Protein AF-A0A7S4HWA1-F1 (afdb_monomer_lite)

Structure (mmCIF, N/CA/C/O backbone):
data_AF-A0A7S4HWA1-F1
#
_entry.id   AF-A0A7S4HWA1-F1
#
loop_
_atom_site.group_PDB
_atom_site.id
_atom_site.type_symbol
_atom_site.label_atom_id
_atom_site.label_alt_id
_atom_site.label_comp_id
_atom_site.label_asym_id
_atom_site.label_entity_id
_atom_site.label_seq_id
_atom_site.pdbx_PDB_ins_code
_atom_site.Cartn_x
_atom_site.Cartn_y
_atom_site.Cartn_z
_atom_site.occupancy
_atom_site.B_iso_or_equiv
_atom_site.auth_seq_id
_atom_site.auth_comp_id
_atom_site.auth_asym_id
_atom_site.auth_atom_id
_atom_site.pdbx_PDB_model_num
ATOM 1 N N . ARG A 1 1 ? 15.576 -41.048 -48.461 1.00 45.91 1 ARG A N 1
ATOM 2 C CA . ARG A 1 1 ? 15.029 -41.619 -49.722 1.00 45.91 1 ARG A CA 1
ATOM 3 C C . ARG A 1 1 ? 13.879 -42.561 -49.362 1.00 45.91 1 ARG A C 1
ATOM 5 O O . ARG A 1 1 ? 14.147 -43.466 -48.588 1.00 45.91 1 ARG A O 1
ATOM 12 N N . ARG A 1 2 ? 12.693 -42.387 -49.987 1.00 40.03 2 ARG A N 1
ATOM 13 C CA . ARG A 1 2 ? 11.457 -43.220 -49.899 1.00 40.03 2 ARG A CA 1
ATOM 14 C C . ARG A 1 2 ? 10.678 -43.026 -48.576 1.00 40.03 2 ARG A C 1
ATOM 16 O O . ARG A 1 2 ? 11.294 -43.097 -47.531 1.00 40.03 2 ARG A O 1
ATOM 23 N N . ARG A 1 3 ? 9.365 -42.762 -48.514 1.00 39.94 3 ARG A N 1
ATOM 24 C CA . ARG A 1 3 ? 8.232 -42.876 -49.457 1.00 39.94 3 ARG A CA 1
ATOM 25 C C . ARG A 1 3 ? 7.153 -41.840 -49.103 1.00 39.94 3 ARG A C 1
ATOM 27 O O . ARG A 1 3 ? 6.911 -41.589 -47.929 1.00 39.94 3 ARG A O 1
ATOM 34 N N . ALA A 1 4 ? 6.486 -41.346 -50.140 1.00 41.78 4 ALA A N 1
ATOM 35 C CA . ALA A 1 4 ? 5.204 -40.657 -50.094 1.00 41.78 4 ALA A CA 1
ATOM 36 C C . ALA A 1 4 ? 4.056 -41.607 -49.701 1.00 41.78 4 ALA A C 1
ATOM 38 O O . ALA A 1 4 ? 4.119 -42.807 -49.992 1.00 41.78 4 ALA A O 1
ATOM 39 N N . ARG A 1 5 ? 2.994 -41.048 -49.114 1.00 50.78 5 ARG A N 1
ATOM 40 C CA . ARG A 1 5 ? 1.617 -41.541 -49.241 1.00 50.78 5 ARG A CA 1
ATOM 41 C C . ARG A 1 5 ? 0.689 -40.333 -49.352 1.00 50.78 5 ARG A C 1
ATOM 43 O O . ARG A 1 5 ? 0.431 -39.670 -48.355 1.00 50.78 5 ARG A O 1
ATOM 50 N N . ASP A 1 6 ? 0.232 -40.086 -50.573 1.00 46.09 6 ASP A N 1
ATOM 51 C CA . ASP A 1 6 ? -1.070 -39.481 -50.841 1.00 46.09 6 ASP A CA 1
ATOM 52 C C . ASP A 1 6 ? -2.161 -40.395 -50.289 1.00 46.09 6 ASP A C 1
ATOM 54 O O . ASP A 1 6 ? -2.068 -41.610 -50.476 1.00 46.09 6 ASP A O 1
ATOM 58 N N . TRP A 1 7 ? -3.192 -39.815 -49.678 1.00 46.31 7 TRP A N 1
ATOM 59 C CA . TRP A 1 7 ? -4.566 -40.298 -49.801 1.00 46.31 7 TRP A CA 1
ATOM 60 C C . TRP A 1 7 ? -5.517 -39.104 -49.833 1.00 46.31 7 TRP A C 1
ATOM 62 O O . TRP A 1 7 ? -5.396 -38.149 -49.068 1.00 46.31 7 TRP A O 1
ATOM 72 N N . ASP A 1 8 ? -6.407 -39.199 -50.807 1.00 41.56 8 ASP A N 1
ATOM 73 C CA . ASP A 1 8 ? -7.291 -38.184 -51.345 1.00 41.56 8 ASP A CA 1
ATOM 74 C C . ASP A 1 8 ? -8.625 -38.102 -50.571 1.00 41.56 8 ASP A C 1
ATOM 76 O O . ASP A 1 8 ? -8.923 -38.893 -49.676 1.00 41.56 8 ASP A O 1
ATOM 80 N N . ARG A 1 9 ? -9.403 -37.099 -50.968 1.00 41.38 9 ARG A N 1
ATOM 81 C CA . ARG A 1 9 ? -10.669 -36.540 -50.471 1.00 41.38 9 ARG A CA 1
ATOM 82 C C . ARG A 1 9 ? -11.845 -37.489 -50.179 1.00 41.38 9 ARG A C 1
ATOM 84 O O . ARG A 1 9 ? -12.040 -38.513 -50.820 1.00 41.38 9 ARG A O 1
ATOM 91 N N . GLY A 1 10 ? -12.763 -36.948 -49.365 1.00 35.16 10 GLY A N 1
ATOM 92 C CA . GLY A 1 10 ? -14.207 -37.246 -49.327 1.00 35.16 10 GLY A CA 1
ATOM 93 C C . GLY A 1 10 ? -14.712 -37.194 -47.882 1.00 35.16 10 GLY A C 1
ATOM 94 O O . GLY A 1 10 ? -14.312 -38.017 -47.078 1.00 35.16 10 GLY A O 1
ATOM 95 N N . GLY A 1 11 ? -15.474 -36.202 -47.420 1.00 36.00 11 GLY A N 1
ATOM 96 C CA . GLY A 1 11 ? -16.764 -35.766 -47.951 1.00 36.00 11 GLY A CA 1
ATOM 97 C C . GLY A 1 11 ? -17.859 -36.310 -47.025 1.00 36.00 11 GLY A C 1
ATOM 98 O O . GLY A 1 11 ? -18.220 -37.475 -47.132 1.00 36.00 11 GLY A O 1
ATOM 99 N N . GLY A 1 12 ? -18.357 -35.492 -46.093 1.00 37.12 12 GLY A N 1
ATOM 100 C CA . GLY A 1 12 ? -19.391 -35.913 -45.144 1.00 37.12 12 GLY A CA 1
ATOM 101 C C . GLY A 1 12 ? -19.917 -34.766 -44.286 1.00 37.12 12 GLY A C 1
ATOM 102 O O . GLY A 1 12 ? -19.296 -34.388 -43.299 1.00 37.12 12 GLY A O 1
ATOM 103 N N . SER A 1 13 ? -21.062 -34.221 -44.693 1.00 45.94 13 SER A N 1
ATOM 104 C CA . SER A 1 13 ? -21.873 -33.248 -43.957 1.00 45.94 13 SER A CA 1
ATOM 105 C C . SER A 1 13 ? -22.315 -33.765 -42.586 1.00 45.94 13 SER A C 1
ATOM 107 O O . SER A 1 13 ? -22.951 -34.808 -42.499 1.00 45.94 13 SER A O 1
ATOM 109 N N . ASN A 1 14 ? -22.093 -32.953 -41.555 1.00 42.66 14 ASN A N 1
ATOM 110 C CA . ASN A 1 14 ? -22.901 -32.853 -40.336 1.00 42.66 14 ASN A CA 1
ATOM 111 C C . ASN A 1 14 ? -22.930 -31.345 -40.017 1.00 42.66 14 ASN A C 1
ATOM 113 O O . ASN A 1 14 ? -21.884 -30.713 -39.967 1.00 42.66 14 ASN A O 1
ATOM 117 N N . GLY A 1 15 ? -24.058 -30.649 -39.920 1.00 39.47 15 GLY A N 1
ATOM 118 C CA . GLY A 1 15 ? -25.276 -31.067 -39.244 1.00 39.47 15 GLY A CA 1
ATOM 119 C C . GLY A 1 15 ? -25.244 -30.552 -37.805 1.00 39.47 15 GLY A C 1
ATOM 120 O O . GLY A 1 15 ? -24.959 -31.317 -36.897 1.00 39.47 15 GLY A O 1
ATOM 121 N N . GLY A 1 16 ? -25.537 -29.258 -37.624 1.00 39.38 16 GLY A N 1
ATOM 122 C CA . GLY A 1 16 ? -26.057 -28.697 -36.373 1.00 39.38 16 GLY A CA 1
ATOM 123 C C . GLY A 1 16 ? -25.060 -28.366 -35.258 1.00 39.38 16 GLY A C 1
ATOM 124 O O . GLY A 1 16 ? -24.656 -29.238 -34.499 1.00 39.38 16 GLY A O 1
ATOM 125 N N . ARG A 1 17 ? -24.807 -27.067 -35.063 1.00 38.44 17 ARG A N 1
ATOM 126 C CA . ARG A 1 17 ? -24.997 -26.371 -33.774 1.00 38.44 17 ARG A CA 1
ATOM 127 C C . ARG A 1 17 ? -24.675 -24.888 -33.936 1.00 38.44 17 ARG A C 1
ATOM 129 O O . ARG A 1 17 ? -23.524 -24.495 -34.078 1.00 38.44 17 ARG A O 1
ATOM 136 N N . THR A 1 18 ? -25.722 -24.075 -33.914 1.00 44.94 18 THR A N 1
ATOM 137 C CA . THR A 1 18 ? -25.669 -22.663 -33.546 1.00 44.94 18 THR A CA 1
ATOM 138 C C . THR A 1 18 ? -25.229 -22.578 -32.086 1.00 44.94 18 THR A C 1
ATOM 140 O O . THR A 1 18 ? -26.015 -22.835 -31.179 1.00 44.94 18 THR A O 1
ATOM 143 N N . GLU A 1 19 ? -23.957 -22.267 -31.854 1.00 41.50 19 GLU A N 1
ATOM 144 C CA . GLU A 1 19 ? -23.494 -21.785 -30.555 1.00 41.50 19 GLU A CA 1
ATOM 145 C C . GLU A 1 19 ? -23.401 -20.262 -30.619 1.00 41.50 19 GLU A C 1
ATOM 147 O O . GLU A 1 19 ? -22.387 -19.682 -31.004 1.00 41.50 19 GLU A O 1
ATOM 152 N N . ASP A 1 20 ? -24.499 -19.622 -30.221 1.00 40.72 20 ASP A N 1
ATOM 153 C CA . ASP A 1 20 ? -24.490 -18.257 -29.718 1.00 40.72 20 ASP A CA 1
ATOM 154 C C . ASP A 1 20 ? -23.571 -18.201 -28.491 1.00 40.72 20 ASP A C 1
ATOM 156 O O . ASP A 1 20 ? -23.949 -18.544 -27.370 1.00 40.72 20 ASP A O 1
ATOM 160 N N . ARG A 1 21 ? -22.324 -17.781 -28.696 1.00 45.22 21 ARG A N 1
ATOM 161 C CA . ARG A 1 21 ? -21.417 -17.373 -27.619 1.00 45.22 21 ARG A CA 1
ATOM 162 C C . ARG A 1 21 ? -20.824 -16.015 -27.944 1.00 45.22 21 ARG A C 1
ATOM 164 O O . ARG A 1 21 ? -19.666 -15.874 -28.310 1.00 45.22 21 ARG A O 1
ATOM 171 N N . SER A 1 22 ? -21.653 -14.997 -27.765 1.00 46.00 22 SER A N 1
ATOM 172 C CA . SER A 1 22 ? -21.213 -13.619 -27.538 1.00 46.00 22 SER A CA 1
ATOM 173 C C . SER A 1 22 ? -21.790 -13.123 -26.215 1.00 46.00 22 SER A C 1
ATOM 175 O O . SER A 1 22 ? -22.457 -12.100 -26.142 1.00 46.00 22 SER A O 1
ATOM 177 N N . SER A 1 23 ? -21.526 -13.873 -25.145 1.00 40.41 23 SER A N 1
ATOM 178 C CA . SER A 1 23 ? -21.641 -13.366 -23.780 1.00 40.41 23 SER A CA 1
ATOM 179 C C . SER A 1 23 ? -20.311 -12.713 -23.428 1.00 40.41 23 SER A C 1
ATOM 181 O O . SER A 1 23 ? -19.461 -13.316 -22.776 1.00 40.41 23 SER A O 1
ATOM 183 N N . SER A 1 24 ? -20.098 -11.484 -23.898 1.00 40.78 24 SER A N 1
ATOM 184 C CA . SER A 1 24 ? -19.070 -10.608 -23.343 1.00 40.78 24 SER A CA 1
ATOM 185 C C . SER A 1 24 ? -19.489 -10.260 -21.915 1.00 40.78 24 SER A C 1
ATOM 187 O O . SER A 1 24 ? -20.126 -9.235 -21.672 1.00 40.78 24 SER A O 1
ATOM 189 N N . SER A 1 25 ? -19.188 -11.142 -20.960 1.00 38.00 25 SER A N 1
ATOM 190 C CA . SER A 1 25 ? -19.272 -10.801 -19.548 1.00 38.00 25 SER A CA 1
ATOM 191 C C . SER A 1 25 ? -18.169 -9.784 -19.279 1.00 38.00 25 SER A C 1
ATOM 193 O O . SER A 1 25 ? -17.030 -10.142 -18.972 1.00 38.00 25 SER A O 1
ATOM 195 N N . SER A 1 26 ? -18.491 -8.500 -19.433 1.00 42.81 26 SER A N 1
ATOM 196 C CA . SER A 1 26 ? -17.735 -7.444 -18.780 1.00 42.81 26 SER A CA 1
ATOM 197 C C . SER A 1 26 ? -17.932 -7.654 -17.285 1.00 42.81 26 SER A C 1
ATOM 199 O O . SER A 1 26 ? -18.864 -7.127 -16.674 1.00 42.81 26 SER A O 1
ATOM 201 N N . THR A 1 27 ? -17.097 -8.500 -16.693 1.00 41.72 27 THR A N 1
ATOM 202 C CA . THR A 1 27 ? -16.968 -8.584 -15.249 1.00 41.72 27 THR A CA 1
ATOM 203 C C . THR A 1 27 ? -16.311 -7.276 -14.842 1.00 41.72 27 THR A C 1
ATOM 205 O O . THR A 1 27 ? -15.091 -7.185 -14.729 1.00 41.72 27 THR A O 1
ATOM 208 N N . ALA A 1 28 ? -17.119 -6.219 -14.714 1.00 42.41 28 ALA A N 1
ATOM 209 C CA . ALA A 1 28 ? -16.708 -5.032 -13.992 1.00 42.41 28 ALA A CA 1
ATOM 210 C C . ALA A 1 28 ? -16.131 -5.532 -12.660 1.00 42.41 28 ALA A C 1
ATOM 212 O O . ALA A 1 28 ? -16.730 -6.440 -12.062 1.00 42.41 28 ALA A O 1
ATOM 213 N N . PRO A 1 29 ? -14.953 -5.044 -12.232 1.00 41.19 29 PRO A N 1
ATOM 214 C CA . PRO A 1 29 ? -14.354 -5.498 -10.989 1.00 41.19 29 PRO A CA 1
ATOM 215 C C . PRO A 1 29 ? -15.421 -5.367 -9.910 1.00 41.19 29 PRO A C 1
ATOM 217 O O . PRO A 1 29 ? -16.000 -4.292 -9.739 1.00 41.19 29 PRO A O 1
ATOM 220 N N . ARG A 1 30 ? -15.756 -6.490 -9.263 1.00 43.12 30 ARG A N 1
ATOM 221 C CA . ARG A 1 30 ? -16.685 -6.494 -8.137 1.00 43.12 30 ARG A CA 1
ATOM 222 C C . ARG A 1 30 ? -16.112 -5.510 -7.132 1.00 43.12 30 ARG A C 1
ATOM 224 O O . ARG A 1 30 ? -15.086 -5.791 -6.521 1.00 43.12 30 ARG A O 1
ATOM 231 N N . SER A 1 31 ? -16.733 -4.335 -7.055 1.00 47.12 31 SER A N 1
ATOM 232 C CA . SER A 1 31 ? -16.409 -3.324 -6.064 1.00 47.12 31 SER A CA 1
ATOM 233 C C . SER A 1 31 ? -16.423 -4.024 -4.714 1.00 47.12 31 SER A C 1
ATOM 235 O O . SER A 1 31 ? -17.396 -4.707 -4.391 1.00 47.12 31 SER A O 1
ATOM 237 N N . CYS A 1 32 ? -15.319 -3.948 -3.977 1.00 42.34 32 CYS A N 1
ATOM 238 C CA . CYS A 1 32 ? -15.221 -4.481 -2.628 1.00 42.34 32 CYS A CA 1
ATOM 239 C C . CYS A 1 32 ? -16.106 -3.601 -1.736 1.00 42.34 32 CYS A C 1
ATOM 241 O O . CYS A 1 32 ? -15.619 -2.667 -1.102 1.00 42.34 32 CYS A O 1
ATOM 243 N N . CYS A 1 33 ? -17.422 -3.807 -1.779 1.00 46.66 33 CYS A N 1
ATOM 244 C CA . CYS A 1 33 ? -18.363 -3.036 -0.988 1.00 46.66 33 CYS A CA 1
ATOM 245 C C . CYS A 1 33 ? -18.217 -3.420 0.488 1.00 46.66 33 CYS A C 1
ATOM 247 O O . CYS A 1 33 ? -18.155 -4.596 0.849 1.00 46.66 33 CYS A O 1
ATOM 249 N N . PHE A 1 34 ? -18.145 -2.395 1.333 1.00 54.41 34 PHE A N 1
ATOM 250 C CA . PHE A 1 34 ? -18.083 -2.519 2.780 1.00 54.41 34 PHE A CA 1
ATOM 251 C C . PHE A 1 34 ? -19.329 -3.243 3.301 1.00 54.41 34 PHE A C 1
ATOM 253 O O . PHE A 1 34 ? -20.448 -2.780 3.087 1.00 54.41 34 PHE A O 1
ATOM 260 N N . VAL A 1 35 ? -19.143 -4.326 4.057 1.00 50.88 35 VAL A N 1
ATOM 261 C CA . VAL A 1 35 ? -20.179 -4.812 4.975 1.00 50.88 35 VAL A CA 1
ATOM 262 C C . VAL A 1 35 ? -19.937 -4.095 6.296 1.00 50.88 35 VAL A C 1
ATOM 264 O O . VAL A 1 35 ? -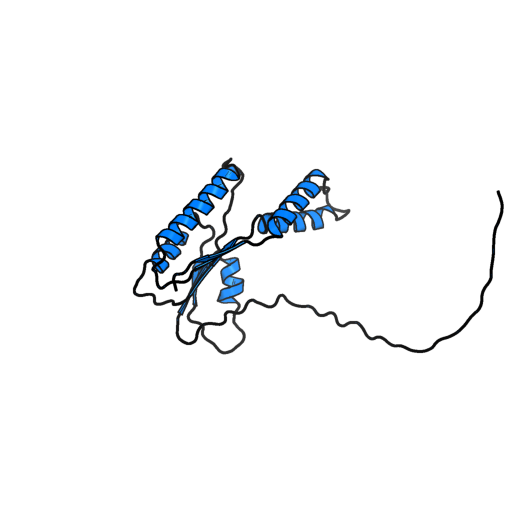19.145 -4.536 7.126 1.00 50.88 35 VAL A O 1
ATOM 267 N N . GLY A 1 36 ? -20.549 -2.920 6.450 1.00 51.00 36 GLY A N 1
ATOM 268 C CA . GLY A 1 36 ? -20.564 -2.227 7.732 1.00 51.00 36 GLY A CA 1
ATOM 269 C C . GLY A 1 36 ? -21.190 -3.140 8.783 1.00 51.00 36 GLY A C 1
ATOM 270 O O . GLY A 1 36 ? -22.265 -3.695 8.567 1.00 51.00 36 GLY A O 1
ATOM 271 N N . ARG A 1 37 ? -20.508 -3.327 9.912 1.00 50.31 37 ARG A N 1
ATOM 272 C CA . ARG A 1 37 ? -21.093 -3.994 11.076 1.00 50.31 37 ARG A CA 1
ATOM 273 C C . ARG A 1 37 ? -22.308 -3.175 11.523 1.00 50.31 37 ARG A C 1
ATOM 275 O O . ARG A 1 37 ? -22.201 -1.953 11.630 1.00 50.31 37 ARG A O 1
ATOM 282 N N . GLU A 1 38 ? -23.445 -3.822 11.773 1.00 53.03 38 GLU A N 1
ATOM 283 C CA . GLU A 1 38 ? -24.635 -3.135 12.285 1.00 53.03 38 GLU A CA 1
ATOM 284 C C . GLU A 1 38 ? -24.276 -2.390 13.586 1.00 53.03 38 GLU A C 1
ATOM 286 O O . GLU A 1 38 ? -23.943 -3.006 14.598 1.00 53.03 38 GLU A O 1
ATOM 291 N N . GLY A 1 39 ? -24.289 -1.051 13.538 1.00 56.94 39 GLY A N 1
ATOM 292 C CA . GLY A 1 39 ? -24.257 -0.190 14.724 1.00 56.94 39 GLY A CA 1
ATOM 293 C C . GLY A 1 39 ? -22.954 0.545 15.069 1.00 56.94 39 GLY A C 1
ATOM 294 O O . GLY A 1 39 ? -22.907 1.143 16.140 1.00 56.94 39 GLY A O 1
ATOM 295 N N . GLY A 1 40 ? -21.911 0.556 14.226 1.00 66.81 40 GLY A N 1
ATOM 296 C CA . GLY A 1 40 ? -20.671 1.296 14.529 1.00 66.81 40 GLY A CA 1
ATOM 297 C C . GLY A 1 40 ? -20.114 2.110 13.360 1.00 66.81 40 GLY A C 1
ATOM 298 O O . GLY A 1 40 ? -20.114 1.641 12.223 1.00 66.81 40 GLY A O 1
ATOM 299 N N . ALA A 1 41 ? -19.580 3.307 13.638 1.00 76.62 41 ALA A N 1
ATOM 300 C CA . ALA A 1 41 ? -18.895 4.103 12.619 1.00 76.62 41 ALA A CA 1
ATOM 301 C C . ALA A 1 41 ? -17.645 3.363 12.106 1.00 76.62 41 ALA A C 1
ATOM 303 O O . ALA A 1 41 ? -17.007 2.596 12.839 1.00 76.62 41 ALA A O 1
ATOM 304 N N . THR A 1 42 ? -17.291 3.592 10.843 1.00 82.19 42 THR A N 1
ATOM 305 C CA . THR A 1 42 ? -16.076 3.042 10.223 1.00 82.19 42 THR A CA 1
ATOM 306 C C . THR A 1 42 ? -15.103 4.179 9.952 1.00 82.19 42 THR A C 1
ATOM 308 O O . THR A 1 42 ? -15.503 5.230 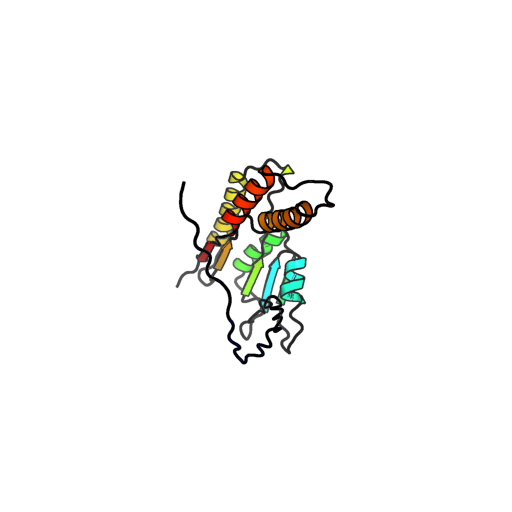9.464 1.00 82.19 42 THR A O 1
ATOM 311 N N . ALA A 1 43 ? -13.829 3.997 10.274 1.00 85.12 43 ALA A N 1
ATOM 312 C CA . ALA A 1 43 ? -12.775 4.926 9.898 1.00 85.12 43 ALA A CA 1
ATOM 313 C C . ALA A 1 43 ? -11.975 4.339 8.729 1.00 85.12 43 ALA A C 1
ATOM 315 O O . ALA A 1 43 ? -11.596 3.171 8.754 1.00 85.12 43 ALA A O 1
ATOM 316 N N . CYS A 1 44 ? -11.710 5.147 7.712 1.00 87.69 44 CYS A N 1
ATOM 317 C CA . CYS A 1 44 ? -10.970 4.767 6.519 1.00 87.69 44 CYS A CA 1
ATOM 318 C C . CYS A 1 44 ? -9.755 5.680 6.379 1.00 87.69 44 CYS A C 1
ATOM 320 O O . CYS A 1 44 ? -9.907 6.899 6.366 1.00 87.69 44 CYS A O 1
ATOM 322 N N . VAL A 1 45 ? -8.559 5.112 6.253 1.00 88.62 45 VAL A N 1
ATOM 323 C CA . VAL A 1 45 ? -7.307 5.871 6.137 1.00 88.62 45 VAL A CA 1
ATOM 324 C C . VAL A 1 45 ? -6.574 5.432 4.878 1.00 88.62 45 VAL A C 1
ATOM 326 O O . VAL A 1 45 ? -6.320 4.247 4.709 1.00 88.62 45 VAL A O 1
ATOM 329 N N . GLY A 1 46 ? -6.219 6.342 3.977 1.00 90.06 46 GLY A N 1
ATOM 330 C CA . GLY A 1 46 ? -5.425 5.961 2.804 1.00 90.06 46 GLY A CA 1
ATOM 331 C C . GLY A 1 46 ? -5.378 7.009 1.699 1.00 90.06 46 GLY A C 1
ATOM 332 O O . GLY A 1 46 ? -5.875 8.118 1.901 1.00 90.06 46 GLY A O 1
ATOM 333 N N . PRO A 1 47 ? -4.785 6.690 0.534 1.00 87.81 47 PRO A N 1
ATOM 334 C CA . PRO A 1 47 ? -4.655 7.628 -0.573 1.00 87.81 47 PRO A CA 1
ATOM 335 C C . PRO A 1 47 ? -6.001 8.175 -1.041 1.00 87.81 47 PRO A C 1
ATOM 337 O O . PRO A 1 47 ? -7.000 7.448 -1.059 1.00 87.81 47 PRO A O 1
ATOM 340 N N . ALA A 1 48 ? -6.020 9.431 -1.486 1.00 87.69 48 ALA A N 1
ATOM 341 C CA . ALA A 1 48 ? -7.257 10.113 -1.871 1.00 87.69 48 ALA A CA 1
ATOM 342 C C . ALA A 1 48 ? -8.052 9.351 -2.949 1.00 87.69 48 ALA A C 1
ATOM 344 O O . ALA A 1 48 ? -9.274 9.226 -2.854 1.00 87.69 48 ALA A O 1
ATOM 345 N N . ASP A 1 49 ? -7.370 8.791 -3.951 1.00 85.50 49 ASP A N 1
ATOM 346 C CA . ASP A 1 49 ? -8.021 8.040 -5.031 1.00 85.50 49 ASP A CA 1
ATOM 347 C C . ASP A 1 49 ? -8.594 6.700 -4.555 1.00 85.50 49 ASP A C 1
ATOM 349 O O . ASP A 1 49 ? -9.667 6.282 -5.002 1.00 85.50 49 ASP A O 1
ATOM 353 N N . TRP A 1 50 ? -7.928 6.051 -3.595 1.00 86.25 50 TRP A N 1
ATOM 354 C CA . TRP A 1 50 ? -8.441 4.840 -2.960 1.00 86.25 50 TRP A CA 1
ATOM 355 C C . TRP A 1 50 ? -9.697 5.153 -2.140 1.00 86.25 50 TRP A C 1
ATOM 357 O O . TRP A 1 50 ? -10.727 4.505 -2.318 1.00 86.25 50 TRP A O 1
ATOM 367 N N . LEU A 1 51 ? -9.664 6.208 -1.319 1.00 86.69 51 LEU A N 1
ATOM 368 C CA . LEU A 1 51 ? -10.830 6.657 -0.555 1.00 86.69 51 LEU A CA 1
ATOM 369 C C . LEU A 1 51 ? -11.998 7.041 -1.471 1.00 86.69 51 LEU A C 1
ATOM 371 O O . LEU A 1 51 ? -13.140 6.674 -1.201 1.00 86.69 51 LEU A O 1
ATOM 375 N N . ARG A 1 52 ? -11.736 7.731 -2.586 1.00 84.69 52 ARG A N 1
ATOM 376 C CA . ARG A 1 52 ? -12.781 8.083 -3.557 1.00 84.69 52 ARG A CA 1
ATOM 377 C C . ARG A 1 52 ? -13.442 6.835 -4.145 1.00 84.69 52 ARG A C 1
ATOM 379 O O . ARG A 1 52 ? -14.663 6.780 -4.238 1.00 84.69 52 ARG A O 1
ATOM 386 N N . THR A 1 53 ? -12.639 5.834 -4.496 1.00 82.38 53 THR A N 1
ATOM 387 C CA . THR A 1 53 ? -13.108 4.586 -5.114 1.00 82.38 53 THR A CA 1
ATOM 388 C C . THR A 1 53 ? -13.902 3.724 -4.136 1.00 82.38 53 THR A C 1
ATOM 390 O O . THR A 1 53 ? -14.961 3.210 -4.485 1.00 82.38 53 THR A O 1
ATOM 393 N N . HIS A 1 54 ? -13.405 3.577 -2.908 1.00 76.69 54 HIS A N 1
ATOM 394 C CA . HIS A 1 54 ? -13.930 2.595 -1.961 1.00 76.69 54 HIS A CA 1
ATOM 395 C C . HIS A 1 54 ? -14.896 3.192 -0.933 1.00 76.69 54 HIS A C 1
ATOM 397 O O . HIS A 1 54 ? -15.834 2.515 -0.527 1.00 76.69 54 HIS A O 1
ATOM 403 N N . VAL A 1 55 ? -14.708 4.450 -0.530 1.00 79.06 55 VAL A N 1
ATOM 404 C CA . VAL A 1 55 ? -15.508 5.101 0.521 1.00 79.06 55 VAL A CA 1
ATOM 405 C C . VAL A 1 55 ? -16.569 6.021 -0.078 1.00 79.06 55 VAL A C 1
ATOM 407 O O . VAL A 1 55 ? -17.739 5.919 0.275 1.00 79.06 55 VAL A O 1
ATOM 410 N N . ALA A 1 56 ? -16.190 6.895 -1.017 1.00 69.12 56 ALA A N 1
ATOM 411 C CA . ALA A 1 56 ? -17.127 7.844 -1.630 1.00 69.12 56 ALA A CA 1
ATOM 412 C C . ALA A 1 56 ? -17.971 7.225 -2.766 1.00 69.12 56 ALA A C 1
ATOM 414 O O . ALA A 1 56 ? -19.053 7.722 -3.069 1.00 69.12 56 ALA A O 1
ATOM 415 N N . GLY A 1 57 ? -17.498 6.134 -3.380 1.00 57.56 57 GLY A N 1
ATOM 416 C CA . GLY A 1 57 ? -18.153 5.441 -4.497 1.00 57.56 57 GLY A CA 1
ATOM 417 C C . GLY A 1 57 ? -19.293 4.486 -4.115 1.00 57.56 57 GLY A C 1
ATOM 418 O O . GLY A 1 57 ? -19.948 3.947 -5.002 1.00 57.56 57 GLY A O 1
ATOM 419 N N . GLY A 1 58 ? -19.575 4.284 -2.821 1.00 53.34 58 GLY A N 1
ATOM 420 C CA . GLY A 1 58 ? -20.628 3.387 -2.310 1.00 53.34 58 GLY A CA 1
ATOM 421 C C . GLY A 1 58 ? -22.073 3.883 -2.495 1.00 53.34 58 GLY A C 1
ATOM 422 O O . GLY A 1 58 ? -22.970 3.467 -1.765 1.00 53.34 58 GLY A O 1
ATOM 423 N N . GLY A 1 59 ? -22.316 4.790 -3.444 1.00 48.06 59 GLY A N 1
ATOM 424 C CA . GLY A 1 59 ? -23.636 5.326 -3.771 1.00 48.06 59 GLY A CA 1
ATOM 425 C C . GLY A 1 59 ? -24.441 4.360 -4.635 1.00 48.06 59 GLY A C 1
ATOM 426 O O . GLY A 1 59 ? -24.509 4.520 -5.849 1.00 48.06 59 GLY A O 1
ATOM 427 N N . GLY A 1 60 ? -25.056 3.355 -4.013 1.00 42.69 60 GLY A N 1
ATOM 428 C CA . GLY A 1 60 ? -25.869 2.376 -4.734 1.00 42.69 60 GLY A CA 1
ATOM 429 C C . GLY A 1 60 ? -26.712 1.478 -3.836 1.00 42.69 60 GLY A C 1
ATOM 430 O O . GLY A 1 60 ? -26.718 0.271 -4.031 1.00 42.69 60 GLY A O 1
ATOM 431 N N . GLY A 1 61 ? -27.399 2.041 -2.838 1.00 39.78 61 GLY A N 1
ATOM 432 C CA . GLY A 1 61 ? -28.400 1.300 -2.062 1.00 39.78 61 GLY A CA 1
ATOM 433 C C . GLY A 1 61 ? -28.468 1.686 -0.588 1.00 39.78 61 GLY A C 1
ATOM 434 O O . GLY A 1 61 ? -27.857 1.038 0.247 1.00 39.78 61 GLY A O 1
ATOM 435 N N . GLY A 1 62 ? -29.248 2.721 -0.270 1.00 37.97 62 GLY A N 1
ATOM 436 C CA . GLY A 1 62 ? -30.042 2.813 0.968 1.00 37.97 62 GLY A CA 1
ATOM 437 C C . GLY A 1 62 ? -29.367 2.849 2.349 1.00 37.97 62 GLY A C 1
ATOM 438 O O . GLY A 1 62 ? -30.087 3.043 3.322 1.00 37.97 62 GLY A O 1
ATOM 439 N N . GLY A 1 63 ? -28.049 2.705 2.485 1.00 45.72 63 GLY A N 1
ATOM 440 C CA . GLY A 1 63 ? -27.365 2.748 3.781 1.00 45.72 63 GLY A CA 1
ATOM 441 C C . GLY A 1 63 ? -26.443 3.955 3.898 1.00 45.72 63 GLY A C 1
ATOM 442 O O . GLY A 1 63 ? -25.390 3.982 3.270 1.00 45.72 63 GLY A O 1
ATOM 443 N N . ARG A 1 64 ? -26.798 4.953 4.721 1.00 49.50 64 ARG A N 1
ATOM 444 C CA . ARG A 1 64 ? -25.826 5.945 5.212 1.00 49.50 64 ARG A CA 1
ATOM 445 C C . ARG A 1 64 ? -24.819 5.199 6.085 1.00 49.50 64 ARG A C 1
ATOM 447 O O . ARG A 1 64 ? -25.081 4.959 7.256 1.00 49.50 64 ARG A O 1
ATOM 454 N N . THR A 1 65 ? -23.693 4.788 5.521 1.00 56.28 65 THR A N 1
ATOM 455 C CA . THR A 1 65 ? -22.549 4.359 6.322 1.00 56.28 65 THR A CA 1
ATOM 456 C C . THR A 1 65 ? -21.899 5.608 6.903 1.00 56.28 65 THR A C 1
ATOM 458 O O . THR A 1 65 ? -21.376 6.424 6.143 1.00 56.28 65 THR A O 1
ATOM 461 N N . ASP A 1 66 ? -21.932 5.765 8.229 1.00 66.06 66 ASP A N 1
ATOM 462 C CA . ASP A 1 66 ? -21.156 6.772 8.965 1.00 66.06 66 ASP A CA 1
ATOM 463 C C . ASP A 1 66 ? -19.662 6.417 8.873 1.00 66.06 66 ASP A C 1
ATOM 465 O O . ASP A 1 66 ? -19.047 5.870 9.794 1.00 66.06 66 ASP A O 1
ATOM 469 N N . ALA A 1 67 ? -19.096 6.645 7.689 1.00 73.88 67 ALA A N 1
ATOM 470 C CA . ALA A 1 67 ? -17.703 6.403 7.376 1.00 73.88 67 ALA A CA 1
ATOM 471 C C . ALA A 1 67 ? -16.924 7.720 7.467 1.00 73.88 67 ALA A C 1
ATOM 473 O O . ALA A 1 67 ? -17.182 8.671 6.728 1.00 73.88 67 ALA A O 1
ATOM 474 N N . HIS A 1 68 ? -15.948 7.773 8.368 1.00 82.88 68 HIS A N 1
ATOM 475 C CA . HIS A 1 68 ? -14.986 8.863 8.458 1.00 82.88 68 HIS A CA 1
ATOM 476 C C . HIS A 1 68 ? -13.776 8.533 7.590 1.00 82.88 68 HIS A C 1
ATOM 478 O O . HIS A 1 68 ? -13.163 7.487 7.770 1.00 82.88 68 HIS A O 1
ATOM 484 N N . ALA A 1 69 ? -13.410 9.416 6.666 1.00 86.31 69 ALA A N 1
ATOM 485 C CA . ALA A 1 69 ? -12.257 9.228 5.793 1.00 86.31 69 ALA A CA 1
ATOM 486 C C . ALA A 1 69 ? -11.130 10.201 6.161 1.00 86.31 69 ALA A C 1
ATOM 488 O O . ALA A 1 69 ? -11.377 11.392 6.347 1.00 86.31 69 ALA A O 1
ATOM 489 N N . LEU A 1 70 ? -9.899 9.700 6.226 1.00 87.75 70 LEU A N 1
ATOM 490 C CA . LEU A 1 70 ? -8.687 10.487 6.414 1.00 87.75 70 LEU A CA 1
ATOM 491 C C . LEU A 1 70 ? -7.689 10.164 5.303 1.00 87.75 70 LEU A C 1
ATOM 493 O O . LEU A 1 70 ? -7.233 9.028 5.166 1.00 87.75 70 LEU A O 1
ATOM 497 N N . THR A 1 71 ? -7.320 11.177 4.526 1.00 88.44 71 THR A N 1
ATOM 498 C CA . THR A 1 71 ? -6.311 11.015 3.481 1.00 88.44 71 THR A CA 1
ATOM 499 C C . THR A 1 71 ? -4.938 10.769 4.101 1.00 88.44 71 THR A C 1
ATOM 501 O O . THR A 1 71 ? -4.474 11.547 4.931 1.00 88.44 71 THR A O 1
ATOM 504 N N . CYS A 1 72 ? -4.286 9.691 3.680 1.00 87.44 72 CYS A N 1
ATOM 505 C CA . CYS A 1 72 ? -2.946 9.297 4.097 1.00 87.44 72 CYS A CA 1
ATOM 506 C C . CYS A 1 72 ? -2.230 8.665 2.901 1.00 87.44 72 CYS A C 1
ATOM 508 O O . CYS A 1 72 ? -2.513 7.533 2.511 1.00 87.44 72 CYS A O 1
ATOM 510 N N . GLU A 1 73 ? -1.326 9.416 2.279 1.00 85.12 73 GLU A N 1
ATOM 511 C CA . GLU A 1 73 ? -0.646 8.971 1.057 1.00 85.12 73 GLU A CA 1
ATOM 512 C C . GLU A 1 73 ? 0.463 7.952 1.339 1.00 85.12 73 GLU A C 1
ATOM 514 O O . GLU A 1 73 ? 0.764 7.106 0.493 1.00 85.12 73 GLU A O 1
ATOM 519 N N . SER A 1 74 ? 1.064 8.011 2.528 1.00 81.00 74 SER A N 1
ATOM 520 C CA . SER A 1 74 ? 2.167 7.143 2.934 1.00 81.00 74 SER A CA 1
ATOM 521 C C . SER A 1 74 ? 2.128 6.853 4.428 1.00 81.00 74 SER A C 1
ATOM 523 O O . SER A 1 74 ? 1.737 7.719 5.211 1.00 81.00 74 SER A O 1
ATOM 525 N N . ILE A 1 75 ? 2.611 5.674 4.836 1.00 77.75 75 ILE A N 1
ATOM 526 C CA . ILE A 1 75 ? 2.824 5.341 6.259 1.00 77.75 75 ILE A CA 1
ATOM 527 C C . ILE A 1 75 ? 3.788 6.312 6.960 1.00 77.75 75 ILE A C 1
ATOM 529 O O . ILE A 1 75 ? 3.782 6.421 8.176 1.00 77.75 75 ILE A O 1
ATOM 533 N N . GLN A 1 76 ? 4.608 7.029 6.188 1.00 74.06 76 GLN A N 1
ATOM 534 C CA . GLN A 1 76 ? 5.545 8.035 6.693 1.00 74.06 76 GLN A CA 1
ATOM 535 C C . GLN A 1 76 ? 4.905 9.416 6.872 1.00 74.06 76 GLN A C 1
ATOM 537 O O . GLN A 1 76 ? 5.558 10.327 7.366 1.00 74.06 76 GLN A O 1
ATOM 542 N N . SER A 1 77 ? 3.663 9.605 6.422 1.00 76.94 77 SER A N 1
ATOM 543 C CA . SER A 1 77 ? 2.975 10.880 6.611 1.00 76.94 77 SER A CA 1
ATOM 544 C C . SER A 1 77 ? 2.534 11.042 8.063 1.00 76.94 77 SER A C 1
ATOM 546 O O . SER A 1 77 ? 2.158 10.064 8.709 1.00 76.94 77 SER A O 1
ATOM 548 N N . ASP A 1 78 ? 2.477 12.282 8.550 1.00 76.06 78 ASP A N 1
ATOM 549 C CA . ASP A 1 78 ? 1.968 12.592 9.895 1.00 76.06 78 ASP A CA 1
ATOM 550 C C . ASP A 1 78 ? 0.546 12.041 10.121 1.00 76.06 78 ASP A C 1
ATOM 552 O O . ASP A 1 78 ? 0.164 11.676 11.234 1.00 76.06 78 ASP A O 1
ATOM 556 N N . ALA A 1 79 ? -0.232 11.903 9.040 1.00 78.19 79 ALA A N 1
ATOM 557 C CA . ALA A 1 79 ? -1.566 11.312 9.057 1.00 78.19 79 ALA A CA 1
ATOM 558 C C . ALA A 1 79 ? -1.571 9.823 9.451 1.00 78.19 79 ALA A C 1
ATOM 560 O O . ALA A 1 79 ? -2.581 9.335 9.960 1.00 78.19 79 ALA A O 1
ATOM 561 N N . ALA A 1 80 ? -0.462 9.094 9.286 1.00 78.19 80 ALA A N 1
ATOM 562 C CA . ALA A 1 80 ? -0.338 7.715 9.757 1.00 78.19 80 ALA A CA 1
ATOM 563 C C . ALA A 1 80 ? -0.399 7.622 11.291 1.00 78.19 80 ALA A C 1
ATOM 565 O O . ALA A 1 80 ? -0.932 6.648 11.825 1.00 78.19 80 ALA A O 1
ATOM 566 N N . GLY A 1 81 ? 0.018 8.674 12.009 1.00 79.06 81 GLY A N 1
ATOM 567 C CA . GLY A 1 81 ? -0.132 8.773 13.463 1.00 79.06 81 GLY A CA 1
ATOM 568 C C . GLY A 1 81 ? -1.590 8.699 13.932 1.00 79.06 81 GLY A C 1
ATOM 569 O O . GLY A 1 81 ? -1.860 8.264 15.053 1.00 79.06 81 GLY A O 1
ATOM 570 N N . ALA A 1 82 ? -2.557 9.026 13.066 1.00 79.00 82 ALA A N 1
ATOM 571 C CA . ALA A 1 82 ? -3.978 8.883 13.372 1.00 79.00 82 ALA A CA 1
ATOM 572 C C . ALA A 1 82 ? -4.407 7.417 13.558 1.00 79.00 82 ALA A C 1
ATOM 574 O O . ALA A 1 82 ? -5.338 7.148 14.316 1.00 79.00 82 ALA A O 1
ATOM 575 N N . ILE A 1 83 ? -3.716 6.465 12.920 1.00 83.56 83 ILE A N 1
ATOM 576 C CA . ILE A 1 83 ? -3.963 5.026 13.101 1.00 83.56 83 ILE A CA 1
ATOM 577 C C . ILE A 1 83 ? -3.582 4.621 14.519 1.00 83.56 83 ILE A C 1
ATOM 579 O O . ILE A 1 83 ? -4.385 4.014 15.224 1.00 83.56 83 ILE A O 1
ATOM 583 N N . LEU A 1 84 ? -2.391 5.023 14.967 1.00 80.25 84 LEU A N 1
ATOM 584 C CA . LEU A 1 84 ? -1.931 4.777 16.332 1.00 80.25 84 LEU A CA 1
ATOM 585 C C . LEU A 1 84 ? -2.820 5.486 17.357 1.00 80.25 84 LEU A C 1
ATOM 587 O O . LEU A 1 84 ? -3.183 4.893 18.369 1.00 80.25 84 LEU A O 1
ATOM 591 N N . ALA A 1 85 ? -3.232 6.727 17.089 1.00 81.75 85 ALA A N 1
ATOM 592 C CA . ALA A 1 85 ? -4.166 7.450 17.950 1.00 81.75 85 ALA A CA 1
ATOM 593 C C . ALA A 1 85 ? -5.521 6.727 18.065 1.00 81.75 85 ALA A C 1
ATOM 595 O O . ALA A 1 85 ? -6.065 6.603 19.164 1.00 81.75 85 ALA A O 1
ATOM 596 N N . TRP A 1 86 ? -6.042 6.192 16.956 1.00 83.12 86 TRP A N 1
ATOM 597 C CA . TRP A 1 86 ? -7.261 5.385 16.960 1.00 83.12 86 TRP A CA 1
ATOM 598 C C . TRP A 1 86 ? -7.078 4.075 17.733 1.00 83.12 86 TRP A C 1
ATOM 600 O O . TRP A 1 86 ? -7.929 3.728 18.553 1.00 83.12 86 TRP A O 1
ATOM 610 N N . LEU A 1 87 ? -5.955 3.376 17.527 1.00 78.19 87 LEU A N 1
ATOM 611 C CA . LEU A 1 87 ? -5.626 2.135 18.232 1.00 78.19 87 LEU A CA 1
ATOM 612 C C . LEU A 1 87 ? -5.481 2.346 19.742 1.00 78.19 87 LEU A C 1
ATOM 614 O O . LEU A 1 87 ? -5.929 1.498 20.508 1.00 78.19 87 LEU A O 1
ATOM 618 N N . ARG A 1 88 ? -4.912 3.477 20.172 1.00 80.69 88 ARG A N 1
ATOM 619 C CA . ARG A 1 88 ? -4.710 3.819 21.589 1.00 80.69 88 ARG A CA 1
ATOM 620 C C . ARG A 1 88 ? -5.980 4.324 22.278 1.00 80.69 88 ARG A C 1
ATOM 622 O O . ARG A 1 88 ? -6.083 4.230 23.501 1.00 80.69 88 ARG A O 1
ATOM 629 N N . SER A 1 89 ? -6.949 4.859 21.533 1.00 79.94 89 SER A N 1
ATOM 630 C CA . SER A 1 89 ? -8.170 5.395 22.137 1.00 79.94 89 SER A CA 1
ATOM 631 C C . SER A 1 89 ? -9.009 4.284 22.780 1.00 79.94 89 SER A C 1
ATOM 633 O O . SER A 1 89 ? -9.305 3.255 22.166 1.00 79.94 89 SER A O 1
ATOM 635 N N . ARG A 1 90 ? -9.411 4.493 24.039 1.00 70.62 90 ARG A N 1
ATOM 636 C CA . ARG A 1 90 ? -10.354 3.610 24.750 1.00 70.62 90 ARG A CA 1
ATOM 637 C C . ARG A 1 90 ? -11.809 3.911 24.397 1.00 70.62 90 ARG A C 1
ATOM 639 O O . ARG A 1 90 ? -12.630 3.003 24.435 1.00 70.62 90 ARG A O 1
ATOM 646 N N . ASP A 1 91 ? -12.103 5.155 24.027 1.00 71.56 91 ASP A N 1
ATOM 647 C CA . ASP A 1 91 ? -13.432 5.616 23.628 1.00 71.56 91 ASP A CA 1
ATOM 648 C C . ASP A 1 91 ? -13.447 5.853 22.113 1.00 71.56 91 ASP A C 1
ATOM 650 O O . ASP A 1 91 ? -13.224 6.958 21.606 1.00 71.56 91 ASP A O 1
ATOM 654 N N . ARG A 1 92 ? -13.572 4.757 21.358 1.00 72.81 92 ARG A N 1
ATOM 655 C CA . ARG A 1 92 ? -13.560 4.811 19.894 1.00 72.81 92 ARG A CA 1
ATOM 656 C C . ARG A 1 92 ? -14.976 4.961 19.384 1.00 72.81 92 ARG A C 1
ATOM 658 O O . ARG A 1 92 ? -15.782 4.042 19.480 1.00 72.81 92 ARG A O 1
ATOM 665 N N . ARG A 1 93 ? -15.233 6.090 18.725 1.00 69.06 93 ARG A N 1
ATOM 666 C CA . ARG A 1 93 ? -16.471 6.288 17.959 1.00 69.06 93 ARG A CA 1
ATOM 667 C C . ARG A 1 93 ? -16.576 5.322 16.778 1.00 69.06 93 ARG A C 1
ATOM 669 O O . ARG A 1 93 ? -17.670 4.883 16.447 1.00 69.06 93 ARG A O 1
ATOM 676 N N . ALA A 1 94 ? -15.441 4.985 16.159 1.00 70.62 94 ALA A N 1
ATOM 677 C CA . ALA A 1 94 ? -15.377 4.003 15.085 1.00 70.62 94 ALA A CA 1
ATOM 678 C C . ALA A 1 94 ? -14.956 2.627 15.613 1.00 70.62 94 ALA A C 1
ATOM 680 O O . ALA A 1 94 ? -13.956 2.514 16.316 1.00 70.62 94 ALA A O 1
ATOM 681 N N . THR A 1 95 ? -15.702 1.589 15.242 1.00 77.12 95 THR A N 1
ATOM 682 C CA . THR A 1 95 ? -15.471 0.198 15.685 1.00 77.12 95 THR A CA 1
ATOM 683 C C . THR A 1 95 ? -14.595 -0.598 14.721 1.00 77.12 95 THR A C 1
ATOM 685 O O . THR A 1 95 ? -14.040 -1.628 15.096 1.00 77.12 95 THR A O 1
ATOM 688 N N . LEU A 1 96 ? -14.444 -0.097 13.495 1.00 82.25 96 LEU A N 1
ATOM 689 C CA . LEU A 1 96 ? -13.610 -0.654 12.440 1.00 82.25 96 LEU A CA 1
ATOM 690 C C . LEU A 1 96 ? -12.723 0.456 11.877 1.00 82.25 96 LEU A C 1
ATOM 692 O O . LEU A 1 96 ? -13.212 1.546 11.576 1.00 82.25 96 LEU A O 1
ATOM 696 N N . LEU A 1 97 ? -11.438 0.156 11.708 1.00 84.69 97 LEU A N 1
ATOM 697 C CA . LEU A 1 97 ? -10.491 0.987 10.979 1.00 84.69 97 LEU A CA 1
ATOM 698 C C . LEU A 1 97 ? -9.990 0.195 9.773 1.00 84.69 97 LEU A C 1
ATOM 700 O O . LEU A 1 97 ? -9.391 -0.864 9.943 1.00 84.69 97 LEU A O 1
ATOM 704 N N . TRP A 1 98 ? -10.206 0.714 8.569 1.00 86.38 98 TRP A N 1
ATOM 705 C CA . TRP A 1 98 ? -9.605 0.173 7.357 1.00 86.38 98 TRP A CA 1
ATOM 706 C C . TRP A 1 98 ? -8.557 1.147 6.834 1.00 86.38 98 TRP A C 1
ATOM 708 O O . TRP A 1 98 ? -8.872 2.263 6.425 1.00 86.38 98 TRP A O 1
ATOM 718 N N . ALA A 1 99 ? -7.298 0.720 6.859 1.00 86.69 99 ALA A N 1
ATOM 719 C CA . ALA A 1 99 ? -6.190 1.496 6.337 1.00 86.69 99 ALA A CA 1
ATOM 720 C C . ALA A 1 99 ? -5.630 0.873 5.051 1.00 86.69 99 ALA A C 1
ATOM 722 O O . ALA A 1 99 ? -5.385 -0.330 4.995 1.00 86.69 99 ALA A O 1
ATOM 723 N N . ASN A 1 100 ? -5.390 1.700 4.037 1.00 87.88 100 ASN A N 1
ATOM 724 C CA . ASN A 1 100 ? -4.550 1.385 2.889 1.00 87.88 100 ASN A CA 1
ATOM 725 C C . ASN A 1 100 ? -3.364 2.345 2.913 1.00 87.88 100 ASN A C 1
ATOM 727 O O . ASN A 1 100 ? -3.507 3.515 2.575 1.00 87.88 100 ASN A O 1
ATOM 731 N N . LEU A 1 101 ? -2.203 1.862 3.337 1.00 83.81 101 LEU A N 1
ATOM 732 C CA . LEU A 1 101 ? -1.002 2.679 3.445 1.00 83.81 101 LEU A CA 1
ATOM 733 C C . LEU A 1 101 ? -0.036 2.280 2.347 1.00 83.81 101 LEU A C 1
ATOM 735 O O . LEU A 1 101 ? 0.364 1.121 2.253 1.00 83.81 101 LEU A O 1
ATOM 739 N N . SER A 1 102 ? 0.366 3.247 1.525 1.00 80.50 102 SER A N 1
ATOM 740 C CA . SER A 1 102 ? 1.435 2.995 0.569 1.00 80.50 102 SER A CA 1
ATOM 741 C C . SER A 1 102 ? 2.789 3.230 1.224 1.00 80.50 102 SER A C 1
ATOM 743 O O . SER A 1 102 ? 2.985 4.195 1.957 1.00 80.50 102 SER A O 1
ATOM 745 N N . ILE A 1 103 ? 3.728 2.328 0.980 1.00 75.75 103 ILE A N 1
ATOM 746 C CA . ILE A 1 103 ? 5.111 2.500 1.407 1.00 75.75 103 ILE A CA 1
ATOM 747 C C . ILE A 1 103 ? 5.864 2.872 0.143 1.00 75.75 103 ILE A C 1
ATOM 749 O O . ILE A 1 103 ? 6.183 2.013 -0.677 1.00 75.75 103 ILE A O 1
ATOM 753 N N . ARG A 1 104 ? 6.020 4.179 -0.083 1.00 70.44 104 ARG A N 1
ATOM 754 C CA . ARG A 1 104 ? 6.776 4.677 -1.231 1.00 70.44 104 ARG A CA 1
ATOM 755 C C . ARG A 1 104 ? 8.256 4.665 -0.886 1.00 70.44 104 ARG A C 1
ATOM 757 O O . ARG A 1 104 ? 8.662 5.133 0.177 1.00 70.44 104 ARG A O 1
ATOM 764 N N . ILE A 1 105 ? 9.030 4.093 -1.795 1.00 64.81 105 ILE A N 1
ATOM 765 C CA . ILE A 1 105 ? 10.481 4.181 -1.807 1.00 64.81 105 ILE A CA 1
ATOM 766 C C . ILE A 1 105 ? 10.783 5.158 -2.928 1.00 64.81 105 ILE A C 1
ATOM 768 O O . ILE A 1 105 ? 10.807 4.776 -4.097 1.00 64.81 105 ILE A O 1
ATOM 772 N N . ASP A 1 106 ? 10.905 6.436 -2.593 1.00 61.81 106 ASP A N 1
ATOM 773 C CA . ASP A 1 106 ? 11.322 7.412 -3.585 1.00 61.81 106 ASP A CA 1
ATOM 774 C C . ASP A 1 106 ? 12.787 7.105 -3.917 1.00 61.81 106 ASP A C 1
ATOM 776 O O . ASP A 1 106 ? 13.683 7.277 -3.092 1.00 61.81 106 ASP A O 1
ATOM 780 N N . GLY A 1 107 ? 13.033 6.600 -5.130 1.00 53.03 107 GLY A N 1
ATOM 781 C CA . GLY A 1 107 ? 14.371 6.209 -5.599 1.00 53.03 107 GLY A CA 1
ATOM 782 C C . GLY A 1 107 ? 15.384 7.361 -5.638 1.00 53.03 107 GLY A C 1
ATOM 783 O O . GLY A 1 107 ? 16.559 7.135 -5.904 1.00 53.03 107 GLY A O 1
ATOM 784 N N . ASN A 1 108 ? 14.936 8.585 -5.349 1.00 52.31 108 ASN A N 1
ATOM 785 C CA . ASN A 1 108 ? 15.768 9.776 -5.258 1.00 52.31 108 ASN A CA 1
ATOM 786 C C . ASN A 1 108 ? 16.540 9.875 -3.929 1.00 52.31 108 ASN A C 1
ATOM 788 O O . ASN A 1 108 ? 17.568 10.542 -3.886 1.00 52.31 108 ASN A O 1
ATOM 792 N N . ASP A 1 109 ? 16.095 9.184 -2.872 1.00 52.62 109 ASP A N 1
ATOM 793 C CA . ASP A 1 109 ? 16.738 9.247 -1.549 1.00 52.62 109 ASP A CA 1
ATOM 794 C C . ASP A 1 109 ? 17.882 8.232 -1.376 1.00 52.62 109 ASP A C 1
ATOM 796 O O . ASP A 1 109 ? 18.487 8.148 -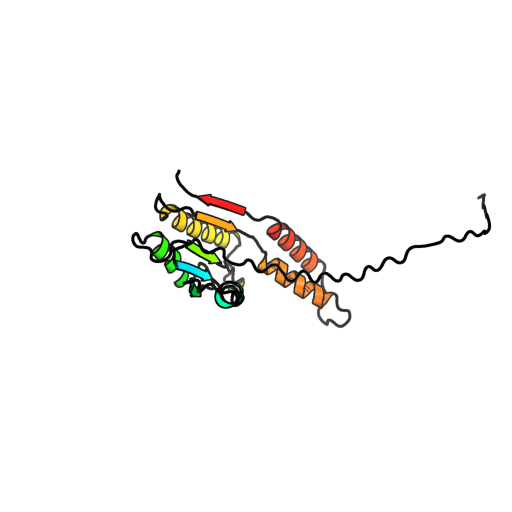0.307 1.00 52.62 109 ASP A O 1
ATOM 800 N N . GLY A 1 110 ? 18.184 7.421 -2.400 1.00 54.50 110 GLY A N 1
ATOM 801 C CA . GLY A 1 110 ? 19.249 6.410 -2.332 1.00 54.50 110 GLY A CA 1
ATOM 802 C C . GLY A 1 110 ? 19.033 5.347 -1.246 1.00 54.50 110 GLY A C 1
ATOM 803 O O . GLY A 1 110 ? 19.960 4.615 -0.897 1.00 54.50 110 GLY A O 1
ATOM 804 N N . LEU A 1 111 ? 17.823 5.260 -0.686 1.00 59.34 111 LEU A N 1
ATOM 805 C CA . LEU A 1 111 ? 17.493 4.284 0.339 1.00 59.34 111 LEU A CA 1
ATOM 806 C C . LEU A 1 111 ? 17.455 2.898 -0.296 1.00 59.34 111 LEU A C 1
ATOM 808 O O . LEU A 1 111 ? 16.636 2.621 -1.173 1.00 59.34 111 LEU A O 1
ATOM 812 N N . SER A 1 112 ? 18.358 2.025 0.154 1.00 69.38 112 SER A N 1
ATOM 813 C CA . SER A 1 112 ? 18.342 0.627 -0.258 1.00 69.38 112 SER A CA 1
ATOM 814 C C . SER A 1 112 ? 17.032 -0.031 0.173 1.00 69.38 112 SER A C 1
ATOM 816 O O . SER A 1 112 ? 16.415 0.354 1.173 1.00 69.38 112 SER A O 1
ATOM 818 N N . ARG A 1 113 ? 16.631 -1.066 -0.568 1.00 70.50 113 ARG A N 1
ATOM 819 C CA . ARG A 1 113 ? 15.499 -1.943 -0.237 1.00 70.50 113 ARG A CA 1
ATOM 820 C C . ARG A 1 113 ? 15.487 -2.331 1.248 1.00 70.50 113 ARG A C 1
ATOM 822 O O . ARG A 1 113 ? 14.452 -2.215 1.895 1.00 70.50 113 ARG A O 1
ATOM 829 N N . ASP A 1 114 ? 16.652 -2.656 1.805 1.00 72.12 114 ASP A N 1
ATOM 830 C CA . ASP A 1 114 ? 16.826 -3.043 3.210 1.00 72.12 114 ASP A CA 1
ATOM 831 C C . ASP A 1 114 ? 16.448 -1.939 4.209 1.00 72.12 114 ASP A C 1
ATOM 833 O O . ASP A 1 114 ? 16.021 -2.213 5.330 1.00 72.12 114 ASP A O 1
ATOM 837 N N . VAL A 1 115 ? 16.638 -0.660 3.861 1.00 75.38 115 VAL A N 1
ATOM 838 C CA . VAL A 1 115 ? 16.198 0.445 4.730 1.00 75.38 115 VAL A CA 1
ATOM 839 C C . VAL A 1 115 ? 14.677 0.534 4.729 1.00 75.38 115 VAL A C 1
ATOM 841 O O . VAL A 1 115 ? 14.065 0.799 5.762 1.00 75.38 115 VAL A O 1
ATOM 844 N N . CYS A 1 116 ? 14.057 0.302 3.579 1.00 70.88 116 CYS A N 1
ATOM 845 C CA . CYS A 1 116 ? 12.611 0.349 3.441 1.00 70.88 116 CYS A CA 1
ATOM 846 C C . CYS A 1 116 ? 11.941 -0.819 4.156 1.00 70.88 116 CYS A C 1
ATOM 848 O O . CYS A 1 116 ? 10.988 -0.581 4.891 1.00 70.88 116 CYS A O 1
ATOM 850 N N . GLU A 1 117 ? 12.477 -2.032 4.021 1.00 75.62 117 GLU A N 1
ATOM 851 C CA . GLU A 1 117 ? 12.025 -3.206 4.776 1.00 75.62 117 GLU A CA 1
ATOM 852 C C . GLU A 1 117 ? 12.099 -2.939 6.286 1.00 75.62 117 GLU A C 1
ATOM 854 O O . GLU A 1 117 ? 11.087 -3.068 6.971 1.00 75.62 117 GLU A O 1
ATOM 859 N N . ARG A 1 118 ? 13.212 -2.381 6.784 1.00 80.81 118 ARG A N 1
ATOM 860 C CA . ARG A 1 118 ? 13.329 -1.968 8.195 1.00 80.81 118 ARG A CA 1
ATOM 861 C C . ARG A 1 118 ? 12.319 -0.902 8.616 1.00 80.81 118 ARG A C 1
ATOM 863 O O . ARG A 1 118 ? 11.836 -0.929 9.744 1.00 80.81 118 ARG A O 1
ATOM 870 N N . LYS A 1 119 ? 11.978 0.050 7.741 1.00 75.12 119 LYS A N 1
ATOM 871 C CA . LYS A 1 119 ? 10.921 1.037 8.029 1.00 75.12 119 LYS A CA 1
ATOM 872 C C . LYS A 1 119 ? 9.548 0.369 8.131 1.00 75.12 119 LYS A C 1
ATOM 874 O O . LYS A 1 119 ? 8.768 0.748 9.001 1.00 75.12 119 LYS A O 1
ATOM 879 N N . VAL A 1 120 ? 9.257 -0.614 7.274 1.00 77.94 120 VAL A N 1
ATOM 880 C CA . VAL A 1 120 ? 8.016 -1.402 7.364 1.00 77.94 120 VAL A CA 1
ATOM 881 C C . VAL A 1 120 ? 7.985 -2.168 8.680 1.00 77.94 120 VAL A C 1
ATOM 883 O O . VAL A 1 120 ? 7.018 -2.046 9.423 1.00 77.94 120 VAL A O 1
ATOM 886 N N . GLU A 1 121 ? 9.0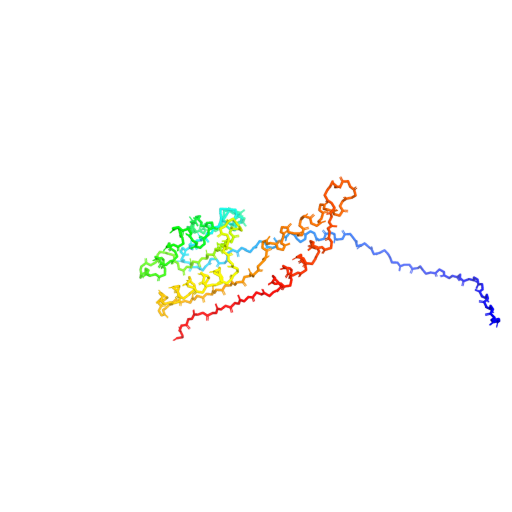52 -2.897 8.998 1.00 83.06 121 GLU A N 1
ATOM 887 C CA . GLU A 1 121 ? 9.184 -3.659 10.242 1.00 83.06 121 GLU A CA 1
ATOM 888 C C . GLU A 1 121 ? 9.042 -2.769 11.475 1.00 83.06 121 GLU A C 1
ATOM 890 O O . GLU A 1 121 ? 8.331 -3.134 12.409 1.00 83.06 121 GLU A O 1
ATOM 895 N N . SER A 1 122 ? 9.649 -1.579 11.463 1.00 83.25 122 SER A N 1
ATOM 896 C CA . SER A 1 122 ? 9.520 -0.595 12.539 1.00 83.25 122 SER A CA 1
ATOM 897 C C . SER A 1 122 ? 8.074 -0.139 12.707 1.00 83.25 122 SER A C 1
ATOM 899 O O . SER A 1 122 ? 7.581 -0.093 13.829 1.00 83.25 122 SER A O 1
ATOM 901 N N . ALA A 1 123 ? 7.381 0.186 11.612 1.00 79.19 123 ALA A N 1
ATOM 902 C CA . ALA A 1 123 ? 5.998 0.646 11.679 1.00 79.19 123 ALA A CA 1
ATOM 903 C C . ALA A 1 123 ? 5.040 -0.474 12.112 1.00 79.19 123 ALA A C 1
ATOM 905 O O . ALA A 1 123 ? 4.109 -0.238 12.877 1.00 79.19 123 ALA A O 1
ATOM 906 N N . VAL A 1 124 ? 5.276 -1.706 11.655 1.00 82.56 124 VAL A N 1
ATOM 907 C CA . VAL A 1 124 ? 4.509 -2.888 12.068 1.00 82.56 124 VAL A CA 1
ATOM 908 C C . VAL A 1 124 ? 4.751 -3.204 13.540 1.00 82.56 124 VAL A C 1
ATOM 910 O O . VAL A 1 124 ? 3.786 -3.445 14.259 1.00 82.56 124 VAL A O 1
ATOM 913 N N . SER A 1 125 ? 6.001 -3.147 14.002 1.00 86.50 125 SER A N 1
ATOM 914 C CA . SER A 1 125 ? 6.345 -3.321 15.419 1.00 86.50 125 SER A CA 1
ATOM 915 C C . SER A 1 125 ? 5.660 -2.263 16.277 1.00 86.50 125 SER A C 1
ATOM 917 O O . SER A 1 125 ? 4.974 -2.607 17.231 1.00 86.50 125 SER A O 1
ATOM 919 N N . GLU A 1 126 ? 5.730 -0.988 15.879 1.00 83.69 126 GLU A N 1
ATOM 920 C CA . GLU A 1 126 ? 5.052 0.089 16.604 1.00 83.69 126 GLU A CA 1
ATOM 921 C C . GLU A 1 126 ? 3.534 -0.115 16.641 1.00 83.69 126 GLU A C 1
ATOM 923 O O . GLU A 1 126 ? 2.912 0.110 17.679 1.00 83.69 126 GLU A O 1
ATOM 928 N N . LEU A 1 127 ? 2.921 -0.569 15.542 1.00 82.56 127 LEU A N 1
ATOM 929 C CA . LEU A 1 127 ? 1.506 -0.926 15.544 1.00 82.56 127 LEU A CA 1
ATOM 930 C C . LEU A 1 127 ? 1.244 -2.033 16.565 1.00 82.56 127 LEU A C 1
ATOM 932 O O . LEU A 1 127 ? 0.419 -1.823 17.448 1.00 82.56 127 LEU A O 1
ATOM 936 N N . ILE A 1 128 ? 1.963 -3.155 16.481 1.00 84.94 128 ILE A N 1
ATOM 937 C CA . ILE A 1 128 ? 1.781 -4.330 17.345 1.00 84.94 128 ILE A CA 1
ATOM 938 C C . ILE A 1 128 ? 1.941 -3.980 18.825 1.00 84.94 128 ILE A C 1
ATOM 940 O O . ILE A 1 128 ? 1.057 -4.304 19.617 1.00 84.94 128 ILE A O 1
ATOM 944 N N . ASP A 1 129 ? 2.997 -3.252 19.184 1.00 85.81 129 ASP A N 1
ATOM 945 C CA . ASP A 1 129 ? 3.303 -2.867 20.568 1.00 85.81 129 ASP A CA 1
ATOM 946 C C . ASP A 1 129 ? 2.232 -1.960 21.192 1.00 85.81 129 ASP A C 1
ATOM 948 O O . ASP A 1 129 ? 2.125 -1.844 22.413 1.00 85.81 129 ASP A O 1
ATOM 952 N N . ASN A 1 130 ? 1.427 -1.297 20.358 1.00 82.31 130 ASN A N 1
ATOM 953 C CA . ASN A 1 130 ? 0.393 -0.362 20.785 1.00 82.31 130 ASN A CA 1
ATOM 954 C C . ASN A 1 130 ? -1.035 -0.906 20.635 1.00 82.31 130 ASN A C 1
ATOM 956 O O . ASN A 1 130 ? -1.982 -0.168 20.926 1.00 82.31 130 ASN A O 1
ATOM 960 N N . ILE A 1 131 ? -1.221 -2.156 20.195 1.00 82.69 131 ILE A N 1
ATOM 961 C CA . ILE A 1 131 ? -2.545 -2.780 20.082 1.00 82.69 131 ILE A CA 1
ATOM 962 C C . ILE A 1 131 ? -3.081 -3.106 21.482 1.00 82.69 131 ILE A C 1
ATOM 964 O O . ILE A 1 131 ? -2.470 -3.881 22.217 1.00 82.69 131 ILE A O 1
ATOM 968 N N . PRO A 1 132 ? -4.260 -2.590 21.869 1.00 80.81 132 PRO A N 1
ATOM 969 C CA . PRO A 1 132 ? -4.928 -3.056 23.078 1.00 80.81 132 PRO A CA 1
ATOM 970 C C . PRO A 1 132 ? -5.410 -4.503 22.927 1.00 80.81 132 PRO A C 1
ATOM 972 O O . PRO A 1 132 ? -5.890 -4.883 21.863 1.00 80.81 132 PRO A O 1
ATOM 975 N N . ASN A 1 133 ? -5.391 -5.279 24.014 1.00 81.38 133 ASN A N 1
ATOM 976 C CA . ASN A 1 133 ? -5.738 -6.714 24.022 1.00 81.38 133 ASN A CA 1
ATOM 977 C C . ASN A 1 133 ? -7.137 -7.056 23.468 1.00 81.38 133 ASN A C 1
ATOM 979 O O . ASN A 1 133 ? -7.416 -8.201 23.137 1.00 81.38 133 ASN A O 1
ATOM 983 N N . ASN A 1 134 ? -8.044 -6.082 23.386 1.00 79.81 134 ASN A N 1
ATOM 984 C CA . ASN A 1 134 ? -9.404 -6.255 22.875 1.00 79.81 134 ASN A CA 1
ATOM 985 C C . ASN A 1 134 ? -9.556 -5.889 21.388 1.00 79.81 134 ASN A C 1
ATOM 987 O O . ASN A 1 134 ? -10.681 -5.748 20.903 1.00 79.81 134 ASN A O 1
ATOM 991 N N . VAL A 1 135 ? -8.449 -5.664 20.683 1.00 80.88 135 VAL A N 1
ATOM 992 C CA . VAL A 1 135 ? -8.433 -5.282 19.273 1.00 80.88 135 VAL A CA 1
ATOM 993 C C . VAL A 1 135 ? -7.798 -6.391 18.459 1.00 80.88 135 VAL A C 1
ATOM 995 O O . VAL A 1 135 ? -6.725 -6.895 18.775 1.00 80.88 135 VAL A O 1
ATOM 998 N N . VAL A 1 136 ? -8.472 -6.725 17.368 1.00 83.56 136 VAL A N 1
ATOM 999 C CA . VAL A 1 136 ? -7.964 -7.627 16.345 1.00 83.56 136 VAL A CA 1
ATOM 1000 C C . VAL A 1 136 ? -7.407 -6.787 15.206 1.00 83.56 136 VAL A C 1
ATOM 1002 O O . VAL A 1 136 ? -8.089 -5.893 14.701 1.00 83.56 136 VAL A O 1
ATOM 1005 N N . LEU A 1 137 ? -6.184 -7.092 14.790 1.00 84.25 137 LEU A N 1
ATOM 1006 C CA . LEU A 1 137 ? -5.522 -6.461 13.661 1.00 84.25 137 LEU A CA 1
ATOM 1007 C C . LEU A 1 137 ? -5.269 -7.496 12.563 1.00 84.25 137 LEU A C 1
ATOM 1009 O O . LEU A 1 137 ? -4.643 -8.528 12.794 1.00 84.25 137 LEU A O 1
ATOM 1013 N N . LEU A 1 138 ? -5.729 -7.186 11.354 1.00 87.69 138 LEU A N 1
ATOM 1014 C CA . LEU A 1 138 ? -5.350 -7.888 10.133 1.00 87.69 138 LEU A CA 1
ATOM 1015 C C . LEU A 1 138 ? -4.427 -6.972 9.330 1.00 87.69 138 LEU A C 1
ATOM 1017 O O . LEU A 1 138 ? -4.846 -5.906 8.877 1.00 87.69 138 LEU A O 1
ATOM 1021 N N . LEU A 1 139 ? -3.181 -7.395 9.152 1.00 85.75 139 LEU A N 1
ATOM 1022 C CA . LEU A 1 139 ? -2.204 -6.731 8.300 1.00 85.75 139 LEU A CA 1
ATOM 1023 C C . LEU A 1 139 ? -2.069 -7.513 7.001 1.00 85.75 139 LEU A C 1
ATOM 1025 O O . LEU A 1 139 ? -1.886 -8.726 7.023 1.00 85.75 139 LEU A O 1
ATOM 1029 N N . VAL A 1 140 ? -2.161 -6.813 5.874 1.00 87.62 140 VAL A N 1
ATOM 1030 C CA . VAL A 1 140 ? -2.039 -7.399 4.539 1.00 87.62 140 VAL A CA 1
ATOM 1031 C C . VAL A 1 140 ? -0.951 -6.645 3.791 1.00 87.62 140 VAL A C 1
ATOM 1033 O O . VAL A 1 140 ? -1.036 -5.427 3.632 1.00 87.62 140 VAL A O 1
ATOM 1036 N N . PHE A 1 141 ? 0.067 -7.367 3.336 1.00 84.69 141 PHE A N 1
ATOM 1037 C CA . PHE A 1 141 ? 1.204 -6.816 2.613 1.00 84.69 141 PHE A CA 1
ATOM 1038 C C . PHE A 1 141 ? 1.241 -7.387 1.206 1.00 84.69 141 PHE A C 1
ATOM 1040 O O . PHE A 1 141 ? 1.254 -8.601 1.011 1.00 84.69 141 PHE A O 1
ATOM 1047 N N . GLN A 1 142 ? 1.324 -6.498 0.223 1.00 87.06 142 GLN A N 1
ATOM 1048 C CA . GLN A 1 142 ? 1.563 -6.876 -1.159 1.00 87.06 142 GLN A CA 1
ATOM 1049 C C . GLN A 1 142 ? 2.790 -6.126 -1.668 1.00 87.06 142 GLN A C 1
ATOM 1051 O O . GLN A 1 142 ? 2.782 -4.899 -1.791 1.00 87.06 142 GLN A O 1
ATOM 1056 N N . ARG A 1 143 ? 3.863 -6.872 -1.931 1.00 85.81 143 ARG A N 1
ATOM 1057 C CA . ARG A 1 143 ? 5.141 -6.315 -2.387 1.00 85.81 143 ARG A CA 1
ATOM 1058 C C . ARG A 1 143 ? 5.051 -5.952 -3.867 1.00 85.81 143 ARG A C 1
ATOM 1060 O O . ARG A 1 143 ? 4.329 -6.600 -4.612 1.00 85.81 143 ARG A O 1
ATOM 1067 N N . ASP A 1 144 ? 5.738 -4.889 -4.280 1.00 85.62 144 ASP A N 1
ATOM 1068 C CA . ASP A 1 144 ? 5.926 -4.459 -5.678 1.00 85.62 144 ASP A CA 1
ATOM 1069 C C . ASP A 1 144 ? 4.680 -4.316 -6.574 1.00 85.62 144 ASP A C 1
ATOM 1071 O O . ASP A 1 144 ? 4.821 -4.040 -7.762 1.00 85.62 144 ASP A O 1
ATOM 1075 N N . PHE A 1 145 ? 3.454 -4.399 -6.047 1.00 88.00 145 PHE A N 1
ATOM 1076 C CA . PHE A 1 145 ? 2.237 -4.374 -6.866 1.00 88.00 145 PHE A CA 1
ATOM 1077 C C . PHE A 1 145 ? 2.138 -3.127 -7.749 1.00 88.00 145 PHE A C 1
ATOM 1079 O O . PHE A 1 145 ? 1.892 -3.221 -8.951 1.00 88.00 145 PHE A O 1
ATOM 1086 N N . LYS A 1 146 ? 2.383 -1.942 -7.174 1.00 86.00 146 LYS A N 1
ATOM 1087 C CA . LYS A 1 146 ? 2.349 -0.684 -7.935 1.00 86.00 146 LYS A CA 1
ATOM 1088 C C . LYS A 1 146 ? 3.447 -0.626 -9.001 1.00 86.00 146 LYS A C 1
ATOM 1090 O O . LYS A 1 146 ? 3.184 -0.129 -10.092 1.00 86.00 146 LYS A O 1
ATOM 1095 N N . ARG A 1 147 ? 4.641 -1.159 -8.711 1.00 87.81 147 ARG A N 1
ATOM 1096 C CA . ARG A 1 147 ? 5.761 -1.227 -9.665 1.00 87.81 147 ARG A CA 1
ATOM 1097 C C . ARG A 1 147 ? 5.434 -2.176 -10.815 1.00 87.81 147 ARG A C 1
ATOM 1099 O O . ARG A 1 147 ? 5.537 -1.779 -11.969 1.00 87.81 147 ARG A O 1
ATOM 1106 N N . ALA A 1 148 ? 4.957 -3.381 -10.508 1.00 92.12 148 ALA A N 1
ATOM 1107 C CA . ALA A 1 148 ? 4.523 -4.356 -11.503 1.00 92.12 148 ALA A CA 1
ATOM 1108 C C . ALA A 1 148 ? 3.387 -3.804 -12.380 1.00 92.12 148 ALA A C 1
ATOM 1110 O O . ALA A 1 148 ? 3.417 -3.962 -13.598 1.00 92.12 148 ALA A O 1
ATOM 1111 N N . SER A 1 149 ? 2.416 -3.103 -11.782 1.00 92.25 149 SER A N 1
ATOM 1112 C CA . SER A 1 149 ? 1.327 -2.455 -12.519 1.00 92.25 149 SER A CA 1
ATOM 1113 C C . SER A 1 149 ? 1.825 -1.337 -13.441 1.00 92.25 149 SER A C 1
ATOM 1115 O O . SER A 1 149 ? 1.331 -1.225 -14.559 1.00 92.25 149 SER A O 1
ATOM 1117 N N . ALA A 1 150 ? 2.788 -0.519 -13.004 1.00 91.00 150 ALA A N 1
ATOM 1118 C CA . ALA A 1 150 ? 3.370 0.536 -13.835 1.00 91.00 150 ALA A CA 1
ATOM 1119 C C . ALA A 1 150 ? 4.172 -0.050 -15.010 1.00 91.00 150 ALA A C 1
ATOM 1121 O O . ALA A 1 150 ? 3.935 0.320 -16.159 1.00 91.00 150 ALA A O 1
ATOM 1122 N N . LEU A 1 151 ? 5.041 -1.030 -14.739 1.00 94.25 151 LEU A N 1
ATOM 1123 C CA . LEU A 1 151 ? 5.811 -1.743 -15.763 1.00 94.25 151 LEU A CA 1
ATOM 1124 C C . LEU A 1 151 ? 4.904 -2.471 -16.763 1.00 94.25 151 LEU A C 1
ATOM 1126 O O . LEU A 1 151 ? 5.219 -2.522 -17.946 1.00 94.25 151 LEU A O 1
ATOM 1130 N N . PHE A 1 152 ? 3.756 -2.992 -16.324 1.00 95.69 152 PHE A N 1
ATOM 1131 C CA . PHE A 1 152 ? 2.770 -3.598 -17.218 1.00 95.69 152 PHE A CA 1
ATOM 1132 C C . PHE A 1 152 ? 2.186 -2.590 -18.221 1.00 95.69 152 PHE A C 1
ATOM 1134 O O . PHE A 1 152 ? 2.092 -2.894 -19.413 1.00 95.69 152 PHE A O 1
ATOM 1141 N N . GLU A 1 153 ? 1.817 -1.390 -17.766 1.00 95.06 153 GLU A N 1
ATOM 1142 C CA . GLU A 1 153 ? 1.324 -0.336 -18.661 1.00 95.06 153 GLU A CA 1
ATOM 1143 C C . GLU A 1 153 ? 2.432 0.164 -19.597 1.00 95.06 153 GLU A C 1
ATOM 1145 O O . GLU A 1 153 ? 2.200 0.311 -20.800 1.00 95.06 153 GLU A O 1
ATOM 1150 N N . GLU A 1 154 ? 3.660 0.333 -19.097 1.00 94.50 154 GLU A N 1
ATOM 1151 C CA . GLU A 1 154 ? 4.813 0.653 -19.946 1.00 94.50 154 GLU A CA 1
ATOM 1152 C C . GLU A 1 154 ? 5.058 -0.419 -21.011 1.00 94.50 154 GLU A C 1
ATOM 1154 O O . GLU A 1 154 ? 5.265 -0.088 -22.178 1.00 94.50 154 GLU A O 1
ATOM 1159 N N . ARG A 1 155 ? 4.980 -1.703 -20.644 1.00 95.12 155 ARG A N 1
ATOM 1160 C CA . ARG A 1 155 ? 5.133 -2.839 -21.562 1.00 95.12 155 ARG A CA 1
ATOM 1161 C C . ARG A 1 155 ? 4.099 -2.799 -22.670 1.00 95.12 155 ARG A C 1
ATOM 1163 O O . ARG A 1 155 ? 4.436 -2.943 -23.843 1.00 95.12 155 ARG A O 1
ATOM 1170 N N . LYS A 1 156 ? 2.840 -2.547 -22.316 1.00 95.25 156 LYS A N 1
ATOM 1171 C CA . LYS A 1 156 ? 1.737 -2.421 -23.273 1.00 95.25 156 LYS A CA 1
ATOM 1172 C C . LYS A 1 156 ? 1.971 -1.284 -24.271 1.00 95.25 156 LYS A C 1
ATOM 1174 O O . LYS A 1 156 ? 1.684 -1.450 -25.456 1.00 95.25 156 LYS A O 1
ATOM 1179 N N . VAL A 1 157 ? 2.508 -0.152 -23.811 1.00 94.56 157 VAL A N 1
ATOM 1180 C CA . VAL A 1 157 ? 2.867 0.981 -24.677 1.00 94.56 157 VAL A CA 1
ATOM 1181 C C . VAL A 1 157 ? 4.091 0.659 -25.540 1.00 94.56 157 VAL A C 1
ATOM 1183 O O . VAL A 1 157 ? 4.061 0.921 -26.740 1.00 94.56 157 VAL A O 1
ATOM 1186 N N . GLY A 1 158 ? 5.137 0.058 -24.970 1.00 92.06 158 GLY A N 1
ATOM 1187 C CA . GLY A 1 158 ? 6.389 -0.271 -25.661 1.00 92.06 158 GLY A CA 1
ATOM 1188 C C . GLY A 1 158 ? 6.255 -1.376 -26.712 1.00 92.06 158 GLY A C 1
ATOM 1189 O O . GLY A 1 158 ? 7.005 -1.393 -27.683 1.00 92.06 158 GLY A O 1
ATOM 1190 N N . MET A 1 159 ? 5.265 -2.263 -26.572 1.00 90.25 159 MET A N 1
ATOM 1191 C CA . MET A 1 159 ? 4.921 -3.262 -27.594 1.00 90.25 159 MET A CA 1
ATOM 1192 C C . MET A 1 159 ? 4.170 -2.672 -28.799 1.00 90.25 159 MET A C 1
ATOM 1194 O O . MET A 1 159 ? 3.954 -3.367 -29.794 1.00 90.25 159 MET A O 1
ATOM 1198 N N . ASN A 1 160 ? 3.758 -1.401 -28.747 1.00 93.31 160 ASN A N 1
ATOM 1199 C CA . ASN A 1 160 ? 3.160 -0.734 -29.895 1.00 93.31 160 ASN A CA 1
ATOM 1200 C C . ASN A 1 160 ? 4.246 -0.449 -30.951 1.00 93.31 160 ASN A C 1
ATOM 1202 O O . ASN A 1 160 ? 5.206 0.256 -30.641 1.00 93.31 160 ASN A O 1
ATOM 1206 N N . PRO A 1 161 ? 4.084 -0.883 -32.218 1.00 89.94 161 PRO A N 1
ATOM 1207 C CA . PRO A 1 161 ? 5.077 -0.644 -33.271 1.00 89.94 161 PRO A CA 1
ATOM 1208 C C . PRO A 1 161 ? 5.303 0.845 -33.588 1.00 89.94 161 PRO A C 1
ATOM 1210 O O . PRO A 1 161 ? 6.246 1.184 -34.295 1.00 89.94 161 PRO A O 1
ATOM 1213 N N . ARG A 1 162 ? 4.435 1.741 -33.097 1.00 93.12 162 ARG A N 1
ATOM 1214 C CA . ARG A 1 162 ? 4.569 3.200 -33.228 1.00 93.12 162 ARG A CA 1
ATOM 1215 C C . ARG A 1 162 ? 5.276 3.861 -32.039 1.00 93.12 162 ARG A C 1
ATOM 1217 O O . ARG A 1 162 ? 5.423 5.080 -32.044 1.00 93.12 162 ARG A O 1
ATOM 1224 N N . CYS A 1 163 ? 5.648 3.106 -31.006 1.00 92.19 163 CYS A N 1
ATOM 1225 C CA . CYS A 1 163 ? 6.331 3.658 -29.844 1.00 92.19 163 CYS A CA 1
ATOM 1226 C C . CYS A 1 163 ? 7.777 4.032 -30.196 1.00 92.19 163 CYS A C 1
ATOM 1228 O O . CYS A 1 163 ? 8.478 3.279 -30.866 1.00 92.19 163 CYS A O 1
ATOM 1230 N N . THR A 1 164 ? 8.232 5.195 -29.730 1.00 90.81 164 THR A N 1
ATOM 1231 C CA . THR A 1 164 ? 9.611 5.671 -29.922 1.00 90.81 164 THR A CA 1
ATOM 1232 C C . THR A 1 164 ? 10.594 5.083 -28.909 1.00 90.81 164 THR A C 1
ATOM 1234 O O . THR A 1 164 ? 11.801 5.151 -29.127 1.00 90.81 164 THR A O 1
ATOM 1237 N N . LEU A 1 165 ? 10.093 4.502 -27.815 1.00 89.31 165 LEU A N 1
ATOM 1238 C CA . LEU A 1 165 ? 10.887 3.861 -26.771 1.00 89.31 165 LEU A CA 1
ATOM 1239 C C . LEU A 1 165 ? 10.608 2.352 -26.790 1.00 89.31 165 LEU A C 1
ATOM 1241 O O . LEU A 1 165 ? 9.551 1.929 -26.315 1.00 89.31 165 LEU A O 1
ATOM 1245 N N . PRO A 1 166 ? 11.514 1.531 -27.353 1.00 90.06 166 PRO A N 1
ATOM 1246 C CA . PRO A 1 166 ? 11.292 0.098 -27.435 1.00 90.06 166 PRO A CA 1
ATOM 1247 C C . PRO A 1 166 ? 11.337 -0.540 -26.045 1.00 90.06 166 PRO A C 1
ATOM 1249 O O . PRO A 1 166 ? 12.111 -0.139 -25.172 1.00 90.06 166 PRO A O 1
ATOM 1252 N N . TRP A 1 167 ? 10.514 -1.567 -25.855 1.00 95.44 167 TRP A N 1
ATOM 1253 C CA . TRP A 1 167 ? 10.612 -2.447 -24.698 1.00 95.44 167 TRP A CA 1
ATOM 1254 C C . TRP A 1 167 ? 11.873 -3.313 -24.818 1.00 95.44 167 TRP A C 1
ATOM 1256 O O . TRP A 1 167 ? 12.075 -3.958 -25.845 1.00 95.44 167 TRP A O 1
ATOM 1266 N N . THR A 1 168 ? 12.738 -3.292 -23.805 1.00 95.38 168 THR A N 1
ATOM 1267 C CA . THR A 1 168 ? 14.040 -3.978 -23.814 1.00 95.38 168 THR A CA 1
ATOM 1268 C C . THR A 1 168 ? 14.021 -5.228 -22.938 1.00 95.38 168 THR A C 1
ATOM 1270 O O . THR A 1 168 ? 13.209 -5.323 -22.019 1.00 95.38 168 THR A O 1
ATOM 1273 N N . ASP A 1 169 ? 14.960 -6.152 -23.163 1.00 96.62 169 ASP A N 1
ATOM 1274 C CA . ASP A 1 169 ? 15.099 -7.366 -22.339 1.00 96.62 169 ASP A CA 1
ATOM 1275 C C . ASP A 1 169 ? 15.325 -7.029 -20.857 1.00 96.62 16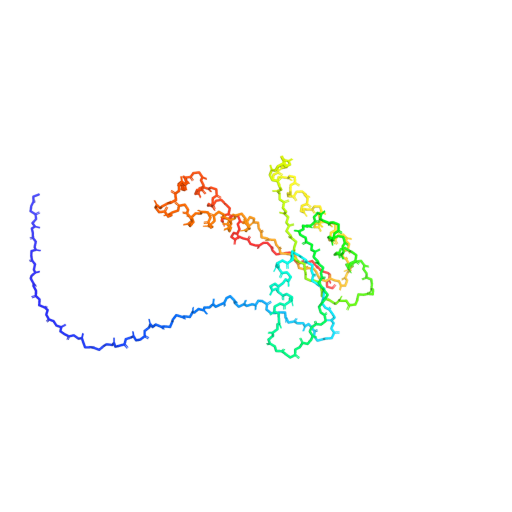9 ASP A C 1
ATOM 1277 O O . ASP A 1 169 ? 14.695 -7.616 -19.988 1.00 9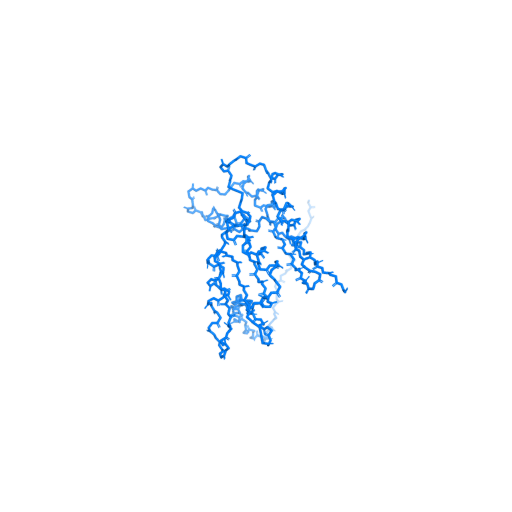6.62 169 ASP A O 1
ATOM 1281 N N . ALA A 1 170 ? 16.117 -5.990 -20.563 1.00 95.00 170 ALA A N 1
ATOM 1282 C CA . ALA A 1 170 ? 16.328 -5.522 -19.191 1.00 95.00 170 ALA A CA 1
ATOM 1283 C C . ALA A 1 170 ? 15.023 -5.073 -18.501 1.00 95.00 170 ALA A C 1
ATOM 1285 O O . ALA A 1 170 ? 14.838 -5.321 -17.312 1.00 95.00 170 ALA A O 1
ATOM 1286 N N . LYS A 1 171 ? 14.101 -4.433 -19.239 1.00 94.81 171 LYS A N 1
ATOM 1287 C CA . LYS A 1 171 ? 12.772 -4.076 -18.717 1.00 94.81 171 LYS A CA 1
ATOM 1288 C C . LYS A 1 171 ? 11.869 -5.301 -18.561 1.00 94.81 171 LYS A C 1
ATOM 1290 O O . LYS A 1 171 ? 11.047 -5.330 -17.648 1.00 94.81 171 LYS A O 1
ATOM 1295 N N . GLU A 1 172 ? 11.997 -6.298 -19.437 1.00 96.88 172 GLU A N 1
ATOM 1296 C CA . GLU A 1 172 ? 11.270 -7.566 -19.300 1.00 96.88 172 GLU A CA 1
ATOM 1297 C C . GLU A 1 172 ? 11.725 -8.329 -18.049 1.00 96.88 172 GLU A C 1
ATOM 1299 O O . GLU A 1 172 ? 10.871 -8.806 -17.305 1.00 96.88 172 GLU A O 1
ATOM 1304 N N . ASP A 1 173 ? 13.031 -8.373 -17.774 1.00 97.00 173 ASP A N 1
ATOM 1305 C CA . ASP A 1 173 ? 13.592 -8.967 -16.556 1.00 97.00 173 ASP A CA 1
ATOM 1306 C C . ASP A 1 173 ? 13.098 -8.229 -15.302 1.00 97.00 173 ASP A C 1
ATOM 1308 O O . ASP A 1 173 ? 12.613 -8.856 -14.358 1.00 97.00 173 ASP A O 1
ATOM 1312 N N . GLU A 1 174 ? 13.127 -6.891 -15.317 1.00 94.31 174 GLU A N 1
ATOM 1313 C CA . GLU A 1 174 ? 12.601 -6.060 -14.227 1.00 94.31 174 GLU A CA 1
ATOM 1314 C C . GLU A 1 174 ? 11.103 -6.308 -13.987 1.00 94.31 174 GLU A C 1
ATOM 1316 O O . GLU A 1 174 ? 10.644 -6.438 -12.848 1.00 94.31 174 GLU A O 1
ATOM 1321 N N . PHE A 1 175 ? 10.320 -6.401 -15.064 1.00 95.25 175 PHE A N 1
ATOM 1322 C CA . PHE A 1 175 ? 8.899 -6.712 -14.984 1.00 95.25 175 PHE A CA 1
ATOM 1323 C C . PHE A 1 175 ? 8.657 -8.125 -14.445 1.00 95.25 175 PHE A C 1
ATOM 1325 O O . PHE A 1 175 ? 7.761 -8.312 -13.619 1.00 95.25 175 PHE A O 1
ATOM 1332 N N . ALA A 1 176 ? 9.440 -9.114 -14.880 1.00 95.81 176 ALA A N 1
ATOM 1333 C CA . ALA A 1 176 ? 9.338 -10.486 -14.403 1.00 95.81 176 ALA A CA 1
ATOM 1334 C C . ALA A 1 176 ? 9.629 -10.582 -12.899 1.00 95.81 176 ALA A C 1
ATOM 1336 O O . ALA A 1 176 ? 8.863 -11.233 -12.184 1.00 95.81 176 ALA A O 1
ATOM 1337 N N . GLU A 1 177 ? 10.662 -9.884 -12.419 1.00 93.62 177 GLU A N 1
ATOM 1338 C CA . GLU A 1 177 ? 10.997 -9.792 -10.996 1.00 93.62 177 GLU A CA 1
ATOM 1339 C C . GLU A 1 177 ? 9.861 -9.135 -10.198 1.00 93.62 177 GLU A C 1
ATOM 1341 O O . GLU A 1 177 ? 9.339 -9.730 -9.253 1.00 93.62 177 GLU A O 1
ATOM 1346 N N . ALA A 1 178 ? 9.415 -7.941 -10.606 1.00 91.00 178 ALA A N 1
ATOM 1347 C CA . ALA A 1 178 ? 8.346 -7.220 -9.915 1.00 91.00 178 ALA A CA 1
ATOM 1348 C C . ALA A 1 178 ? 7.037 -8.028 -9.879 1.00 91.00 178 ALA A C 1
ATOM 1350 O O . ALA A 1 178 ? 6.325 -8.031 -8.872 1.00 91.00 178 ALA A O 1
ATOM 1351 N N . ARG A 1 179 ? 6.725 -8.745 -10.966 1.00 94.56 179 ARG A N 1
ATOM 1352 C CA . ARG A 1 179 ? 5.547 -9.613 -11.063 1.00 94.56 179 ARG A CA 1
ATOM 1353 C C . ARG A 1 179 ? 5.638 -10.816 -10.128 1.00 94.56 179 ARG A C 1
ATOM 1355 O O . ARG A 1 179 ? 4.628 -11.186 -9.532 1.00 94.56 179 ARG A O 1
ATOM 1362 N N . GLU A 1 180 ? 6.805 -11.445 -10.014 1.00 93.50 180 GLU A N 1
ATOM 1363 C CA . GLU A 1 180 ? 6.980 -12.569 -9.092 1.00 93.50 180 GLU A CA 1
ATOM 1364 C C . GLU A 1 180 ? 6.893 -12.095 -7.635 1.00 93.50 180 GLU A C 1
ATOM 1366 O O . GLU A 1 180 ? 6.200 -12.714 -6.828 1.00 93.50 180 GLU A O 1
ATOM 1371 N N . ASN A 1 181 ? 7.468 -10.929 -7.322 1.00 86.88 181 ASN A N 1
ATOM 1372 C CA . ASN A 1 181 ? 7.379 -10.324 -5.992 1.00 86.88 181 ASN A CA 1
ATOM 1373 C C . ASN A 1 181 ? 5.936 -9.968 -5.593 1.00 86.88 181 ASN A C 1
ATOM 1375 O O . ASN A 1 181 ? 5.580 -10.111 -4.425 1.00 86.88 181 ASN A O 1
ATOM 1379 N N . CYS A 1 182 ? 5.089 -9.533 -6.535 1.00 91.19 182 CYS A N 1
ATOM 1380 C CA . CYS A 1 182 ? 3.699 -9.162 -6.240 1.00 91.19 182 CYS A CA 1
ATOM 1381 C C . CYS A 1 182 ? 2.700 -10.322 -6.293 1.00 91.19 182 CYS A C 1
ATOM 1383 O O . CYS A 1 182 ? 1.507 -10.119 -6.032 1.00 91.19 182 CYS A O 1
ATOM 1385 N N . ARG A 1 183 ? 3.160 -11.518 -6.677 1.00 88.38 183 ARG A N 1
ATOM 1386 C CA . ARG A 1 183 ? 2.331 -12.723 -6.791 1.00 88.38 183 ARG A CA 1
ATOM 1387 C C . ARG A 1 183 ? 1.839 -13.210 -5.434 1.00 88.38 183 ARG A C 1
ATOM 1389 O O . ARG A 1 183 ? 0.747 -13.770 -5.343 1.00 88.38 183 ARG A O 1
ATOM 1396 N N . TRP A 1 184 ? 2.648 -12.993 -4.406 1.00 85.19 184 TRP A N 1
ATOM 1397 C CA . TRP A 1 184 ? 2.379 -13.431 -3.049 1.00 85.19 184 TRP A CA 1
ATOM 1398 C C . TRP A 1 184 ? 1.915 -12.245 -2.208 1.00 85.19 184 TRP A C 1
ATOM 1400 O O . TRP A 1 184 ? 2.444 -11.137 -2.302 1.00 85.19 184 TRP A O 1
ATOM 1410 N N . CYS A 1 185 ? 0.882 -12.489 -1.412 1.00 85.12 185 CYS A N 1
ATOM 1411 C CA . CYS A 1 185 ? 0.373 -11.542 -0.441 1.00 85.12 185 CYS A CA 1
ATOM 1412 C C . CYS A 1 185 ? 0.565 -12.160 0.937 1.00 85.12 185 CYS A C 1
ATOM 1414 O O . CYS A 1 185 ? 0.079 -13.266 1.183 1.00 85.12 185 CYS A O 1
ATOM 1416 N N . ASP A 1 186 ? 1.243 -11.441 1.823 1.00 83.19 186 ASP A N 1
ATOM 1417 C CA . ASP A 1 186 ? 1.413 -11.868 3.204 1.00 83.19 186 ASP A CA 1
ATOM 1418 C C . ASP A 1 186 ? 0.249 -11.311 4.023 1.00 83.19 186 ASP A C 1
ATOM 1420 O O . ASP A 1 186 ? -0.076 -10.125 3.930 1.00 83.19 186 ASP A O 1
ATOM 1424 N N . ALA A 1 187 ? -0.392 -12.163 4.817 1.00 86.75 187 ALA A N 1
ATOM 1425 C CA . ALA A 1 187 ? -1.448 -11.760 5.734 1.00 86.75 187 ALA A CA 1
ATOM 1426 C C . ALA A 1 187 ? -1.068 -12.180 7.154 1.00 86.75 187 ALA A C 1
ATOM 1428 O O . ALA A 1 187 ? -0.835 -13.360 7.417 1.00 86.75 187 ALA A O 1
ATOM 1429 N N . LEU A 1 188 ? -1.017 -11.212 8.066 1.00 85.00 188 LEU A N 1
ATOM 1430 C CA . LEU A 1 188 ? -0.736 -11.427 9.478 1.00 85.00 188 LEU A CA 1
ATOM 1431 C C . LEU A 1 188 ? -1.970 -11.065 10.300 1.00 85.00 188 LEU A C 1
ATOM 1433 O O . LEU A 1 188 ? -2.500 -9.958 10.199 1.00 85.00 188 LEU A O 1
ATOM 1437 N N . TRP A 1 189 ? -2.400 -12.003 11.135 1.00 85.69 189 TRP A N 1
ATOM 1438 C CA . TRP A 1 189 ? -3.480 -11.805 12.089 1.00 85.69 189 TRP A CA 1
ATOM 1439 C C . TRP A 1 189 ? -2.902 -11.669 13.495 1.00 85.69 189 TRP A C 1
ATOM 1441 O O . TRP A 1 189 ? -2.228 -12.579 13.976 1.00 85.69 189 TRP A O 1
ATOM 1451 N N . VAL A 1 190 ? -3.176 -10.546 14.155 1.00 82.88 190 VAL A N 1
ATOM 1452 C CA . VAL A 1 190 ? -2.722 -10.255 15.518 1.00 82.88 190 VAL A CA 1
ATOM 1453 C C . VAL A 1 190 ? -3.940 -10.010 16.400 1.00 82.88 190 VAL A C 1
ATOM 1455 O O . VAL A 1 190 ? -4.744 -9.118 16.138 1.00 82.88 190 VAL A O 1
ATOM 1458 N N . GLY A 1 191 ? -4.083 -10.808 17.452 1.00 75.19 191 GLY A N 1
ATOM 1459 C CA . GLY A 1 191 ? -5.126 -10.649 18.458 1.00 75.19 191 GLY A CA 1
ATOM 1460 C C . GLY A 1 191 ? -4.988 -11.704 19.547 1.00 75.19 191 GLY A C 1
ATOM 1461 O O . GLY A 1 191 ? -4.558 -12.824 19.273 1.00 75.19 191 GLY A O 1
ATOM 1462 N N . SER A 1 192 ? -5.333 -11.342 20.780 1.00 61.44 192 SER A N 1
ATOM 1463 C CA . SER A 1 192 ? -5.477 -12.297 21.879 1.00 61.44 192 SER A CA 1
ATOM 1464 C C . SER A 1 192 ? -6.922 -12.777 21.966 1.00 61.44 192 SER A C 1
ATOM 1466 O O . SER A 1 192 ? -7.845 -11.962 21.918 1.00 61.44 192 SER A O 1
ATOM 1468 N N . CYS A 1 193 ? -7.087 -14.095 22.077 1.00 51.84 193 CYS A N 1
ATOM 1469 C CA . CYS A 1 193 ? -8.335 -14.746 22.467 1.00 51.84 193 CYS A CA 1
ATOM 1470 C C . CYS A 1 193 ? -8.714 -14.379 23.906 1.00 51.84 193 CYS A C 1
ATOM 1472 O O . CYS A 1 193 ? -7.782 -14.294 24.741 1.00 51.84 193 CYS A O 1
#

pLDDT: mean 73.15, std 18.71, range [35.16, 97.0]

Radius of gyration: 25.87 Å; chains: 1; bounding box: 49×56×76 Å

Sequence (193 aa):
RRRARDWDRGGGSNGGRTEDRSSSSSTAPRSCCFVGREGGATACVGPADWLRTHVAGGGGGGGRTDAHALTCESIQSDAAGAILAWLRSRDRRATLLWANLSIRIDGNDGLSRDVCERKVESAVSELIDNIPNNVVLLLVFQRDFKRASALFEERKVGMNPRCTLPWTDAKEDEFAEARENCRWCDALWVGSC

Foldseek 3Di:
DDDDDDDDDDDDDDDDDDDPPPPPPPPPPPQPADPDDPPAAEEEEEAPVVCCRHPVVNPDDDDPRNYHYDYAHACPDPSVVVLLVQQQDPDHRGPYYHYDHDQDDPVVVVDDPVNSVVVVVVSVVSNQVSHDQPDKDKDKDFALPVVLVVLVVVQVQQPPPPDPDHDDPVSVVVNVVSVVSRVDMDIDIDHDD

Secondary structure (DSSP, 8-state):
-------------------------------------TT-EEEEEE-HHHHIIIIIT--SSS----EEEEE-S-TTSGGGHHHHHHHH-SS-SEEEEEE-------GGG---HHHHHHHHHHHHHHHHHT--TT--EEEEEESSHHHHHHHHHHHHHHTSTT-SS---HHHHHHHHHHHHHTT-EEEEEE---

Organism: NCBI:txid265563